Protein AF-A0A2N3GFS6-F1 (afdb_monomer_lite)

Sequence (201 aa):
MRRFREWTARFDELDCVTMPQSGRLALIYRAGLKRVWQAVLLTTAVGWGLVASILGVPSSMVISIGGGIVLVFLLTAGPRRIQLSDQVLVQAAGRAALDLGTERAPGWWRVRGPQAGALARDLRRLNRMSWPLPVGVDRALAREEQLIAAAGPELQPYLRPVLTAVEGYEPQVVPSQAPEEGELWPLLDSRPANDKPRRQS

pLDDT: mean 75.7, std 14.19, range [35.72, 92.62]

Secondary structure (DSSP, 8-state):
-HHHHHHHHTT-EEEEEEETTTTEEEEEEE-HHHHHHHHHHHHHHHHHHHHHHHTT--HHHHHHHHHHHHHHHHHHS--EEEEE--HHHHHHHHHHHHHH-EEEETTEEEEESHHHHHHHHHHHHHHHHT-SPPSSHHHHHHHHHHHHHHS-TTTHHHHHHHHHHHHT---------PPPTT-------------------

Radius of gyration: 26.92 Å; chains: 1; bounding box: 73×82×64 Å

Foldseek 3Di:
DVVVQQVLLQFKKWKWFQDPVQRKIKIWTAGSVLVVVLVVLVVVLVVVCVVCVVVVNPPVVSCVVSVVVNVVSVVVRGTDIDMAPDNLLRQLVVVLQVVQWDDPDVRMTMHGGNLNVLSVVLSVVLSVLCPPPDDDDVRNVVSLVVNLVSGDPSRNVSNVVSVVVVVVDPPPPPVPPPPPVPDDDPPPCPPDDPDDDDDDD

Structure (mmCIF, N/CA/C/O backbone):
data_AF-A0A2N3GFS6-F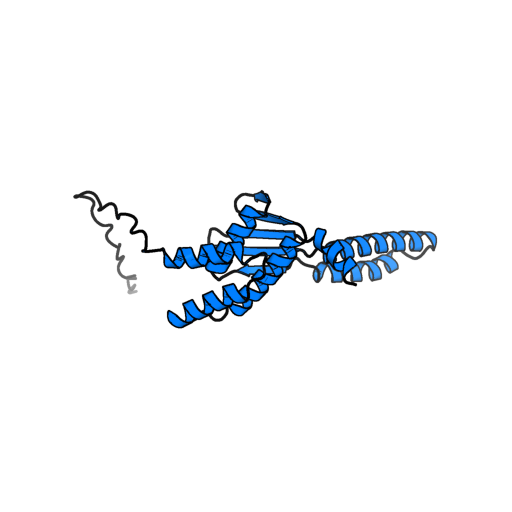1
#
_entry.id   AF-A0A2N3GFS6-F1
#
loop_
_atom_site.group_PDB
_atom_site.id
_atom_site.type_symbol
_atom_site.label_atom_id
_atom_site.label_alt_id
_atom_site.label_comp_id
_atom_site.label_asym_id
_atom_site.label_entity_id
_atom_site.label_seq_id
_atom_site.pdbx_PDB_ins_code
_atom_site.Cartn_x
_atom_site.Cartn_y
_atom_site.Cartn_z
_atom_site.occupancy
_atom_site.B_iso_or_equiv
_atom_site.auth_seq_id
_atom_site.auth_comp_id
_atom_site.auth_asym_id
_atom_site.auth_atom_id
_atom_site.pdbx_PDB_model_num
ATOM 1 N N . MET A 1 1 ? 17.266 15.429 -4.237 1.00 73.19 1 MET A N 1
ATOM 2 C CA . MET A 1 1 ? 16.567 14.131 -4.036 1.00 73.19 1 MET A CA 1
ATOM 3 C C . MET A 1 1 ? 15.072 14.232 -3.678 1.00 73.19 1 MET A C 1
ATOM 5 O O . MET A 1 1 ? 14.340 13.351 -4.109 1.00 73.19 1 MET A O 1
ATOM 9 N N . ARG A 1 2 ? 14.577 15.246 -2.937 1.00 83.19 2 ARG A N 1
ATOM 10 C CA . ARG A 1 2 ? 13.143 15.337 -2.543 1.00 83.19 2 ARG A CA 1
ATOM 11 C C . ARG A 1 2 ? 12.153 15.369 -3.722 1.00 83.19 2 ARG A C 1
ATOM 13 O O . ARG A 1 2 ? 11.293 14.500 -3.791 1.00 83.19 2 ARG A O 1
ATOM 20 N N . ARG A 1 3 ? 12.371 16.248 -4.709 1.00 86.44 3 ARG A N 1
ATOM 21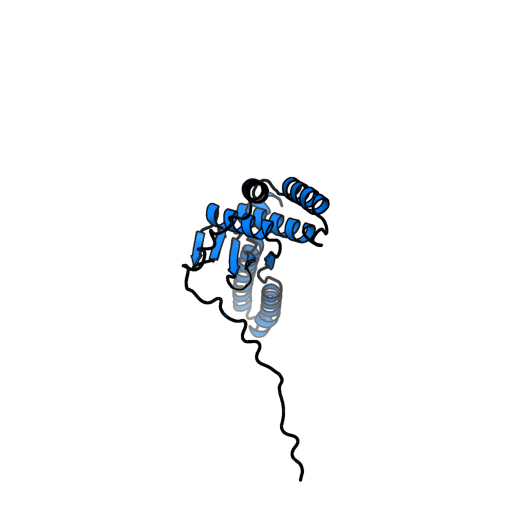 C CA . ARG A 1 3 ? 11.507 16.377 -5.905 1.00 86.44 3 ARG A CA 1
ATOM 22 C C . ARG A 1 3 ? 11.318 15.068 -6.686 1.00 86.44 3 ARG A C 1
ATOM 24 O O . ARG A 1 3 ? 10.234 14.777 -7.172 1.00 86.44 3 ARG A O 1
ATOM 31 N N . PHE A 1 4 ? 12.364 14.243 -6.776 1.00 82.44 4 PHE A N 1
ATOM 32 C CA . PHE A 1 4 ? 12.287 12.948 -7.459 1.00 82.44 4 PHE A CA 1
ATOM 33 C C . PHE A 1 4 ? 11.431 11.932 -6.686 1.00 82.44 4 PHE A C 1
ATOM 35 O O . PHE A 1 4 ? 10.659 11.181 -7.279 1.00 82.44 4 PHE A O 1
ATOM 42 N N . ARG A 1 5 ? 11.515 11.928 -5.349 1.00 80.50 5 ARG A N 1
ATOM 43 C CA . ARG A 1 5 ? 10.648 11.083 -4.512 1.00 80.50 5 ARG A CA 1
ATOM 44 C C . ARG A 1 5 ? 9.182 11.491 -4.634 1.00 80.50 5 ARG A C 1
ATOM 46 O O . ARG A 1 5 ? 8.342 10.621 -4.804 1.00 80.50 5 ARG A O 1
ATOM 53 N N . GLU A 1 6 ? 8.890 12.787 -4.616 1.00 86.88 6 GLU A N 1
ATOM 54 C CA . GLU A 1 6 ? 7.527 13.308 -4.812 1.00 86.88 6 GLU A CA 1
ATOM 55 C C . GLU A 1 6 ? 6.962 12.936 -6.187 1.00 86.88 6 GLU A C 1
ATOM 57 O O . GLU A 1 6 ? 5.809 12.527 -6.301 1.00 86.88 6 GLU A O 1
ATOM 62 N N . TRP A 1 7 ? 7.787 13.013 -7.234 1.00 88.06 7 TRP A N 1
ATOM 63 C CA . TRP A 1 7 ? 7.377 12.609 -8.576 1.00 88.06 7 TRP A CA 1
ATOM 64 C C . TRP A 1 7 ? 7.107 11.101 -8.673 1.00 88.06 7 TRP A C 1
ATOM 66 O O . TRP A 1 7 ? 6.065 10.697 -9.183 1.00 88.06 7 TRP A O 1
ATOM 76 N N . THR A 1 8 ? 7.998 10.262 -8.134 1.00 86.25 8 THR A N 1
ATOM 77 C CA . THR A 1 8 ? 7.814 8.798 -8.158 1.00 86.25 8 THR A CA 1
ATOM 78 C C . THR A 1 8 ? 6.645 8.321 -7.296 1.00 86.25 8 THR A C 1
ATOM 80 O O . THR A 1 8 ? 6.012 7.329 -7.655 1.00 86.25 8 THR A O 1
ATOM 83 N N . ALA A 1 9 ? 6.304 9.044 -6.224 1.00 84.69 9 ALA A N 1
ATOM 84 C CA . ALA A 1 9 ? 5.152 8.746 -5.370 1.00 84.69 9 ALA A CA 1
ATOM 85 C C . ALA A 1 9 ? 3.808 8.826 -6.117 1.00 84.69 9 ALA A C 1
ATOM 87 O O . ALA A 1 9 ? 2.834 8.191 -5.723 1.00 84.69 9 ALA A O 1
ATOM 88 N N . ARG A 1 10 ? 3.746 9.534 -7.255 1.00 87.56 10 ARG A N 1
ATOM 89 C CA . ARG A 1 10 ? 2.559 9.548 -8.132 1.00 87.56 10 ARG A CA 1
ATOM 90 C C . ARG A 1 10 ? 2.220 8.170 -8.703 1.00 87.56 10 ARG A C 1
ATOM 92 O O . ARG A 1 10 ? 1.079 7.937 -9.083 1.00 87.56 10 ARG A O 1
ATOM 99 N N . PHE A 1 11 ? 3.196 7.266 -8.755 1.00 85.88 11 PHE A N 1
ATOM 100 C CA . PHE A 1 11 ? 3.031 5.904 -9.261 1.00 85.88 11 PHE A CA 1
ATOM 101 C C . PHE A 1 11 ? 2.921 4.859 -8.144 1.00 85.88 11 PHE A C 1
ATOM 103 O O . PHE A 1 11 ? 2.977 3.662 -8.439 1.00 85.88 11 PHE A O 1
ATOM 110 N N . ASP A 1 12 ? 2.814 5.283 -6.882 1.00 87.94 12 ASP A N 1
ATOM 111 C CA . ASP A 1 12 ? 2.563 4.366 -5.774 1.00 87.94 12 ASP A CA 1
ATOM 112 C C . ASP A 1 12 ? 1.172 3.729 -5.933 1.00 87.94 12 ASP A C 1
ATOM 114 O O . ASP A 1 12 ? 0.192 4.388 -6.289 1.00 87.94 12 ASP A O 1
ATOM 118 N N . GLU A 1 13 ? 1.089 2.423 -5.685 1.00 90.44 13 GLU A N 1
ATOM 119 C CA . GLU A 1 13 ? -0.170 1.682 -5.654 1.00 90.44 13 GLU A CA 1
ATOM 120 C C . GLU A 1 13 ? -0.249 0.866 -4.363 1.00 90.44 13 GLU A C 1
ATOM 122 O O . GLU A 1 13 ? 0.712 0.196 -3.968 1.00 90.44 13 GLU A O 1
ATOM 127 N N . LEU A 1 14 ? -1.417 0.891 -3.730 1.00 91.12 14 LEU A N 1
ATOM 128 C CA . LEU A 1 14 ? -1.758 0.051 -2.594 1.00 91.12 14 LEU A CA 1
ATOM 129 C C . LEU A 1 14 ? -3.008 -0.746 -2.955 1.00 91.12 14 LEU A C 1
ATOM 131 O O . LEU A 1 14 ? -4.075 -0.182 -3.174 1.00 91.12 14 LEU A O 1
ATOM 135 N N . ASP A 1 15 ? -2.848 -2.058 -3.053 1.00 90.69 15 ASP A N 1
ATOM 136 C CA . ASP A 1 15 ? -3.954 -2.996 -3.202 1.00 90.69 15 ASP A CA 1
ATOM 137 C C . ASP A 1 15 ? -4.398 -3.454 -1.806 1.00 90.69 15 ASP A C 1
ATOM 139 O O . ASP A 1 15 ? -3.580 -3.962 -1.034 1.00 90.69 15 ASP A O 1
ATOM 143 N N . CYS A 1 16 ? -5.681 -3.303 -1.503 1.00 88.38 16 CYS A N 1
ATOM 144 C CA . CYS A 1 16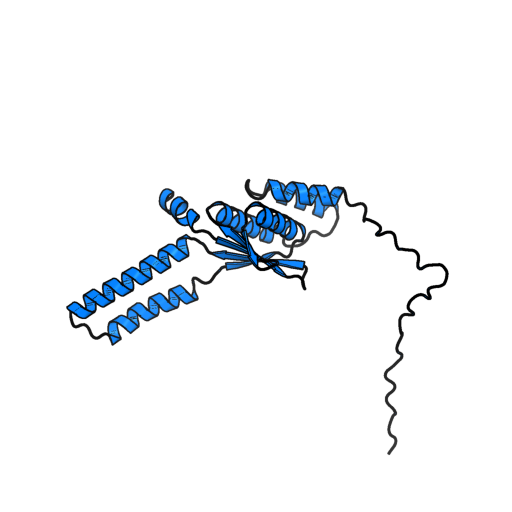 ? -6.323 -3.774 -0.283 1.00 88.38 16 CYS A CA 1
ATOM 145 C C . CYS A 1 16 ? -7.245 -4.937 -0.648 1.00 88.38 16 CYS A C 1
ATOM 147 O O . CYS A 1 16 ? -8.199 -4.752 -1.402 1.00 88.38 16 CYS A O 1
ATOM 149 N N . VAL A 1 17 ? -6.943 -6.129 -0.135 1.00 88.75 17 VAL A N 1
ATOM 150 C CA . VAL A 1 17 ? -7.709 -7.350 -0.410 1.00 88.75 17 VAL A CA 1
ATOM 151 C C . VAL A 1 17 ? -8.290 -7.871 0.895 1.00 88.75 17 VAL A C 1
ATOM 153 O O . VAL A 1 17 ? -7.546 -8.270 1.796 1.00 88.75 17 VAL A O 1
ATOM 156 N N . THR A 1 18 ? -9.614 -7.879 0.999 1.00 84.88 18 THR A N 1
ATOM 157 C CA . THR A 1 18 ? -10.317 -8.505 2.123 1.00 84.88 18 THR A CA 1
ATOM 158 C C . THR A 1 18 ? -10.339 -10.015 1.929 1.00 84.88 18 THR A C 1
ATOM 160 O O . THR A 1 18 ? -10.775 -10.502 0.888 1.00 84.88 18 THR A O 1
ATOM 163 N N . MET A 1 19 ? -9.868 -10.767 2.924 1.00 81.19 19 MET A N 1
ATOM 164 C CA . MET A 1 19 ? -9.894 -12.229 2.920 1.00 81.19 19 MET A CA 1
ATOM 165 C C . MET A 1 19 ? -11.100 -12.714 3.737 1.00 81.19 19 MET A C 1
ATOM 167 O O . MET A 1 19 ? -10.982 -12.813 4.964 1.00 81.19 19 MET A O 1
ATOM 171 N N . PRO A 1 20 ? -12.240 -13.047 3.100 1.00 72.44 20 PRO A N 1
ATOM 172 C CA . PRO A 1 20 ? -13.497 -13.313 3.806 1.00 72.44 20 PRO A CA 1
ATOM 173 C C . PRO A 1 20 ? -13.385 -14.470 4.807 1.00 72.44 20 PRO A C 1
ATOM 175 O O . PRO A 1 20 ? -13.951 -14.406 5.888 1.00 72.44 20 PRO A O 1
ATOM 178 N N . GLN A 1 21 ? -12.573 -15.485 4.503 1.00 75.69 21 GLN A N 1
ATOM 179 C CA . GLN A 1 21 ? -12.402 -16.670 5.353 1.00 75.69 21 GLN A CA 1
ATOM 180 C C . GLN A 1 21 ? -11.641 -16.414 6.664 1.00 75.69 21 GLN A C 1
ATOM 182 O O . GLN A 1 21 ? -11.698 -17.237 7.568 1.00 75.69 21 GLN A O 1
ATOM 187 N N . SER A 1 22 ? -10.887 -15.315 6.768 1.00 72.06 22 SER A N 1
ATOM 188 C CA . SER A 1 22 ? -10.000 -15.065 7.919 1.00 72.06 22 SER A CA 1
ATOM 189 C C . SER A 1 22 ? -10.294 -13.767 8.663 1.00 72.06 22 SER A C 1
ATOM 191 O O . SER A 1 22 ? -9.654 -13.501 9.678 1.00 72.06 22 SER A O 1
ATOM 193 N N . GLY A 1 23 ? -11.195 -12.926 8.140 1.00 72.19 23 GLY A N 1
ATOM 194 C CA . GLY A 1 23 ? -11.410 -11.569 8.651 1.00 72.19 23 GLY A CA 1
ATOM 195 C C . GLY A 1 23 ? -10.161 -10.680 8.575 1.00 72.19 23 GLY A C 1
ATOM 196 O O . GLY A 1 23 ? -10.090 -9.661 9.254 1.00 72.19 23 GLY A O 1
ATOM 197 N N . ARG A 1 24 ? -9.146 -11.071 7.791 1.00 79.69 24 ARG A N 1
ATOM 198 C CA . ARG A 1 24 ? -7.895 -10.322 7.620 1.00 79.69 24 ARG A CA 1
ATOM 199 C C . ARG A 1 24 ? -7.927 -9.494 6.350 1.00 79.69 24 ARG A C 1
ATOM 201 O O . ARG A 1 24 ? -8.588 -9.838 5.368 1.00 79.69 24 ARG A O 1
ATOM 208 N N . LEU A 1 25 ? -7.122 -8.438 6.352 1.00 81.31 25 LEU A N 1
ATOM 209 C CA . LEU A 1 25 ? -6.900 -7.602 5.183 1.00 81.31 25 LEU A CA 1
ATOM 210 C C . LEU A 1 25 ? -5.439 -7.715 4.750 1.00 81.31 25 LEU A C 1
ATOM 212 O O . LEU A 1 25 ? -4.505 -7.441 5.512 1.00 81.31 25 LEU A O 1
ATOM 216 N N . ALA A 1 26 ? -5.245 -8.167 3.514 1.00 85.75 26 ALA A N 1
ATOM 217 C CA . ALA A 1 26 ? -3.940 -8.222 2.884 1.00 85.75 26 ALA A CA 1
ATOM 218 C C . ALA A 1 26 ? -3.695 -6.923 2.120 1.00 85.75 26 ALA A C 1
ATOM 220 O O . ALA A 1 26 ? -4.416 -6.579 1.185 1.00 85.75 26 ALA A O 1
ATOM 221 N N . LEU A 1 27 ? -2.640 -6.222 2.514 1.00 86.44 27 LEU A N 1
ATOM 222 C CA . LEU A 1 27 ? -2.147 -5.035 1.840 1.00 86.44 27 LEU A CA 1
ATOM 223 C C . LEU A 1 27 ? -0.996 -5.433 0.923 1.00 86.44 27 LEU A C 1
ATOM 225 O O . LEU A 1 27 ? 0.006 -6.001 1.368 1.00 86.44 27 LEU A O 1
ATOM 229 N N . ILE A 1 28 ? -1.104 -5.113 -0.359 1.00 87.19 28 ILE A N 1
ATOM 230 C CA . ILE A 1 28 ? -0.038 -5.325 -1.334 1.00 87.19 28 ILE A CA 1
ATOM 231 C C . ILE A 1 28 ? 0.413 -3.955 -1.824 1.00 87.19 28 ILE A C 1
ATOM 233 O O . ILE A 1 28 ? -0.234 -3.315 -2.649 1.00 87.19 28 ILE A O 1
ATOM 237 N N . TYR A 1 29 ? 1.555 -3.506 -1.308 1.00 85.69 29 TYR A N 1
ATOM 238 C CA . TYR A 1 29 ? 2.121 -2.213 -1.664 1.00 85.69 29 TYR A CA 1
ATOM 239 C C . TYR A 1 29 ? 3.142 -2.333 -2.798 1.00 85.69 29 TYR A C 1
ATOM 241 O O . TYR A 1 29 ? 4.089 -3.135 -2.742 1.00 85.69 29 TYR A O 1
ATOM 249 N N . ARG A 1 30 ? 2.984 -1.480 -3.811 1.00 83.19 30 ARG A N 1
ATOM 250 C CA . ARG A 1 30 ? 3.876 -1.346 -4.963 1.00 83.19 30 ARG A CA 1
ATOM 251 C C . ARG A 1 30 ? 4.383 0.094 -5.024 1.00 83.19 30 ARG A C 1
ATOM 253 O O . ARG A 1 30 ? 3.661 0.997 -5.424 1.00 83.19 30 ARG A O 1
ATOM 260 N N . ALA A 1 31 ? 5.642 0.292 -4.639 1.00 81.31 31 ALA A N 1
ATOM 261 C CA . ALA A 1 31 ? 6.276 1.605 -4.714 1.00 81.31 31 ALA A CA 1
ATOM 262 C C . ALA A 1 31 ? 6.505 2.020 -6.176 1.00 81.31 31 ALA A C 1
ATOM 264 O O . ALA A 1 31 ? 7.131 1.279 -6.940 1.00 81.31 31 ALA A O 1
ATOM 265 N N . GLY A 1 32 ? 6.096 3.230 -6.536 1.00 75.31 32 GLY A N 1
ATOM 266 C CA . GLY A 1 32 ? 6.284 3.835 -7.848 1.00 75.31 32 GLY A CA 1
ATOM 267 C C . GLY A 1 32 ? 7.754 3.955 -8.237 1.00 75.31 32 GLY A C 1
ATOM 268 O O . GLY A 1 32 ? 8.121 3.677 -9.377 1.00 75.31 32 GLY A O 1
ATOM 269 N N . LEU A 1 33 ? 8.629 4.222 -7.259 1.00 78.06 33 LEU A N 1
ATOM 270 C CA . LEU A 1 33 ? 10.083 4.217 -7.448 1.00 78.06 33 LEU A CA 1
ATOM 271 C C . LEU A 1 33 ? 10.579 2.896 -8.065 1.00 78.06 33 LEU A C 1
ATOM 273 O O . LEU A 1 33 ? 11.450 2.917 -8.930 1.00 78.06 33 LEU A O 1
ATOM 277 N N . LYS A 1 34 ? 10.003 1.749 -7.673 1.00 73.69 34 LYS A N 1
ATOM 278 C CA . LYS A 1 34 ? 10.388 0.447 -8.239 1.00 73.69 34 LYS A CA 1
ATOM 279 C C . LYS A 1 34 ? 9.979 0.319 -9.707 1.00 73.69 34 LYS A C 1
ATOM 281 O O . LYS A 1 34 ? 10.771 -0.189 -10.491 1.00 73.69 34 LYS A O 1
ATOM 286 N N . ARG A 1 35 ? 8.789 0.799 -10.089 1.00 71.81 35 ARG A N 1
ATOM 287 C CA . ARG A 1 35 ? 8.343 0.795 -11.494 1.00 71.81 35 ARG A CA 1
ATOM 288 C C . ARG A 1 35 ? 9.229 1.673 -12.370 1.00 71.81 35 ARG A C 1
ATOM 290 O O . ARG A 1 35 ? 9.590 1.265 -13.466 1.00 71.81 35 ARG A O 1
ATOM 297 N N . VAL A 1 36 ? 9.613 2.845 -11.868 1.00 75.62 36 VAL A N 1
ATOM 298 C CA . VAL A 1 36 ? 10.505 3.758 -12.594 1.00 75.62 36 VAL A CA 1
ATOM 299 C C . VAL A 1 36 ? 11.870 3.111 -12.811 1.00 75.62 36 VAL A C 1
ATOM 301 O O . VAL A 1 36 ? 12.358 3.110 -13.934 1.00 75.62 36 VAL A O 1
ATOM 304 N N . TRP A 1 37 ? 12.451 2.475 -11.790 1.00 77.00 37 TRP A N 1
ATOM 305 C CA . TRP A 1 37 ? 13.708 1.739 -11.963 1.00 77.00 37 TRP A CA 1
ATOM 306 C C . TRP A 1 37 ? 13.582 0.539 -12.903 1.00 77.00 37 TRP A C 1
ATOM 308 O O . TRP A 1 37 ? 14.488 0.312 -13.693 1.00 77.00 37 TRP A O 1
ATOM 318 N N . GLN A 1 38 ? 12.467 -0.198 -12.873 1.00 75.69 38 GLN A N 1
ATOM 319 C CA . GLN A 1 38 ? 12.215 -1.278 -13.835 1.00 75.69 38 GLN A CA 1
ATOM 320 C C . GLN A 1 38 ? 12.182 -0.754 -15.273 1.00 75.69 38 GLN A C 1
ATOM 322 O O . GLN A 1 38 ? 12.826 -1.337 -16.138 1.00 75.69 38 GLN A O 1
ATOM 327 N N . ALA A 1 39 ? 11.489 0.362 -15.516 1.00 77.81 39 ALA A N 1
ATOM 328 C CA . ALA A 1 39 ? 11.443 0.987 -16.833 1.00 77.81 39 ALA A CA 1
ATOM 329 C C . ALA A 1 39 ? 12.832 1.465 -17.275 1.00 77.81 39 ALA A C 1
ATOM 331 O O . ALA A 1 39 ? 13.249 1.142 -18.381 1.00 77.81 39 ALA A O 1
ATOM 332 N N . VAL A 1 40 ? 13.571 2.149 -16.392 1.00 81.44 40 VAL A N 1
ATOM 333 C CA . VAL A 1 40 ? 14.934 2.632 -16.672 1.00 81.44 40 VAL A CA 1
ATOM 334 C C . VAL A 1 40 ? 15.874 1.471 -16.995 1.00 81.44 40 VAL A C 1
ATOM 336 O O . VAL A 1 40 ? 16.601 1.534 -17.983 1.00 81.44 40 VAL A O 1
ATOM 339 N N . LEU A 1 41 ? 15.855 0.395 -16.203 1.00 80.56 41 LEU A N 1
ATOM 340 C CA . LEU A 1 41 ? 16.687 -0.786 -16.444 1.00 80.56 41 LEU A CA 1
ATOM 341 C C . LEU A 1 41 ? 16.324 -1.476 -17.757 1.00 80.56 41 LEU A C 1
ATOM 343 O O . LEU A 1 41 ? 17.225 -1.832 -18.509 1.00 80.56 41 LEU A O 1
ATOM 347 N N . LEU A 1 42 ? 15.032 -1.610 -18.065 1.00 80.12 42 LEU A N 1
ATOM 348 C CA . LEU A 1 42 ? 14.573 -2.183 -19.328 1.00 80.12 42 LEU A CA 1
ATOM 349 C C . LEU A 1 42 ? 15.049 -1.339 -20.520 1.00 80.12 42 LEU A C 1
ATOM 351 O O . LEU A 1 42 ? 15.651 -1.877 -21.444 1.00 80.12 42 LEU A O 1
ATOM 355 N N . THR A 1 43 ? 14.854 -0.017 -20.484 1.00 81.44 43 THR A N 1
ATOM 356 C CA . THR A 1 43 ? 15.311 0.879 -21.560 1.00 81.44 43 THR A CA 1
ATOM 357 C C . THR A 1 43 ? 16.828 0.883 -21.692 1.00 81.44 43 THR A C 1
ATOM 359 O O . THR A 1 43 ? 17.351 0.928 -22.801 1.00 81.44 43 THR A O 1
ATOM 362 N N . THR A 1 44 ? 17.543 0.784 -20.569 1.00 80.75 44 THR A N 1
ATOM 363 C CA . THR A 1 44 ? 19.009 0.723 -20.557 1.00 80.75 44 THR A CA 1
ATOM 364 C C . THR A 1 44 ? 19.493 -0.587 -21.167 1.00 80.75 44 THR A C 1
ATOM 366 O O . THR A 1 44 ? 20.390 -0.569 -22.000 1.00 80.75 44 THR A O 1
ATOM 369 N N . ALA A 1 45 ? 18.868 -1.713 -20.818 1.00 75.94 45 ALA A N 1
ATOM 370 C CA . ALA A 1 45 ? 19.188 -3.020 -21.381 1.00 75.94 45 ALA A CA 1
ATOM 371 C C . ALA A 1 45 ? 18.938 -3.066 -22.897 1.00 75.94 45 ALA A C 1
ATOM 373 O O . ALA A 1 45 ? 19.789 -3.549 -23.641 1.00 75.94 45 ALA A O 1
ATOM 374 N N . VAL A 1 46 ? 17.817 -2.503 -23.364 1.00 80.25 46 VAL A N 1
ATOM 375 C CA . VAL A 1 46 ? 17.516 -2.388 -24.801 1.00 80.25 46 VAL A CA 1
ATOM 376 C C . VAL A 1 46 ? 18.546 -1.501 -25.510 1.00 80.25 46 VAL A C 1
ATOM 378 O O . VAL A 1 46 ? 19.059 -1.885 -26.560 1.00 80.25 46 VAL A O 1
ATOM 381 N N . GLY A 1 47 ? 18.906 -0.356 -24.920 1.00 81.12 47 GLY A N 1
ATOM 382 C CA . GLY A 1 47 ? 19.930 0.539 -25.467 1.00 81.12 47 GLY A CA 1
ATOM 383 C C . GLY A 1 47 ? 21.306 -0.125 -25.571 1.00 81.12 47 GLY A C 1
ATOM 384 O O . GLY A 1 47 ? 21.944 -0.058 -26.619 1.00 81.12 47 GLY A O 1
ATOM 385 N N . TRP A 1 48 ? 21.740 -0.834 -24.525 1.00 80.00 48 TRP A N 1
ATOM 386 C CA . TRP A 1 48 ? 22.989 -1.603 -24.543 1.00 80.00 48 TRP A CA 1
ATOM 387 C C . TRP A 1 48 ? 22.970 -2.732 -25.573 1.00 80.00 48 TRP A C 1
ATOM 389 O O . TRP A 1 48 ? 23.976 -2.947 -26.244 1.00 80.00 48 TRP A O 1
ATOM 399 N N . GLY A 1 49 ? 21.836 -3.417 -25.746 1.00 77.38 49 GLY A N 1
ATOM 400 C CA . GLY A 1 49 ? 21.670 -4.433 -26.788 1.00 77.38 49 GLY A CA 1
ATOM 401 C C . GLY A 1 49 ? 21.845 -3.866 -28.200 1.00 77.38 49 GLY A C 1
ATOM 402 O O . GLY A 1 49 ? 22.530 -4.470 -29.025 1.00 77.38 49 GLY A O 1
ATOM 403 N N . LEU A 1 50 ? 21.294 -2.676 -28.460 1.00 82.44 50 LEU A N 1
ATOM 404 C CA . LEU A 1 50 ? 21.467 -1.951 -29.724 1.00 82.44 50 LEU A CA 1
ATOM 405 C C . LEU A 1 50 ? 22.933 -1.572 -29.972 1.00 82.44 50 LEU A C 1
ATOM 407 O O . LEU A 1 50 ? 23.466 -1.863 -31.040 1.00 82.44 50 LEU A O 1
ATOM 411 N N . VAL A 1 51 ? 23.607 -0.988 -28.978 1.00 83.81 51 VAL A N 1
ATOM 412 C CA . VAL A 1 51 ? 25.027 -0.603 -29.085 1.00 83.81 51 VAL A CA 1
ATOM 413 C C . VAL A 1 51 ? 25.923 -1.825 -29.297 1.00 83.81 51 VAL A C 1
ATOM 415 O O . VAL A 1 51 ? 26.793 -1.812 -30.165 1.00 83.81 51 VAL A O 1
ATOM 418 N N . ALA A 1 52 ? 25.688 -2.906 -28.554 1.00 80.75 52 ALA A N 1
ATOM 419 C CA . ALA A 1 52 ? 26.436 -4.150 -28.696 1.00 80.75 52 ALA A CA 1
ATOM 420 C C . ALA A 1 52 ? 26.251 -4.793 -30.080 1.00 80.75 52 ALA A C 1
ATOM 422 O O . ALA A 1 52 ? 27.212 -5.321 -30.638 1.00 80.75 52 ALA A O 1
ATOM 423 N N . SER A 1 53 ? 25.045 -4.692 -30.652 1.00 78.50 53 SER A N 1
ATOM 424 C CA . SER A 1 53 ? 24.753 -5.173 -32.008 1.00 78.50 53 SER A CA 1
ATOM 425 C C . SER A 1 53 ? 25.527 -4.386 -33.070 1.00 78.50 53 SER A C 1
ATOM 427 O O . SER A 1 53 ? 26.062 -4.983 -33.998 1.00 78.50 53 SER A O 1
ATOM 429 N N . ILE A 1 54 ? 25.646 -3.062 -32.909 1.00 86.38 54 ILE A N 1
ATOM 430 C CA . ILE A 1 54 ? 26.436 -2.200 -33.807 1.00 86.38 54 ILE A CA 1
ATOM 431 C C . ILE A 1 54 ? 27.933 -2.532 -33.719 1.00 86.38 54 ILE A C 1
ATOM 433 O O . ILE A 1 54 ? 28.630 -2.524 -34.728 1.00 86.38 54 ILE A O 1
ATOM 437 N N . LEU A 1 55 ? 28.427 -2.847 -32.520 1.00 88.19 55 LEU A N 1
ATOM 438 C CA . LEU A 1 55 ? 29.840 -3.150 -32.267 1.00 88.19 55 LEU A CA 1
ATOM 439 C C . LEU A 1 55 ? 30.230 -4.612 -32.558 1.00 88.19 55 LEU A C 1
ATOM 441 O O . LEU A 1 55 ? 31.386 -4.977 -32.353 1.00 88.19 55 LEU A O 1
ATOM 445 N N . GLY A 1 56 ? 29.297 -5.458 -33.009 1.00 84.19 56 GLY A N 1
ATOM 446 C CA . GLY A 1 56 ? 29.566 -6.871 -33.305 1.00 84.19 56 GLY A CA 1
ATOM 447 C C . GLY A 1 56 ? 29.890 -7.718 -32.069 1.00 84.19 56 GLY A C 1
ATOM 448 O O . GLY A 1 56 ? 30.516 -8.771 -32.184 1.00 84.19 56 GLY A O 1
ATOM 449 N N . VAL A 1 57 ? 29.486 -7.268 -30.878 1.00 81.00 57 VAL A N 1
ATOM 450 C CA . VAL A 1 57 ? 29.705 -8.013 -29.635 1.00 81.00 57 VAL A CA 1
ATOM 451 C C . VAL A 1 57 ? 28.803 -9.252 -29.638 1.00 81.00 57 VAL A C 1
ATOM 453 O O . VAL A 1 57 ? 27.605 -9.132 -29.910 1.00 81.00 57 VAL A O 1
ATOM 456 N N . PRO A 1 58 ? 29.326 -10.446 -29.306 1.00 81.00 58 PRO A N 1
ATOM 457 C CA . PRO A 1 58 ? 28.518 -11.656 -29.260 1.00 81.00 58 PRO A CA 1
ATOM 458 C C . PRO A 1 58 ? 27.366 -11.512 -28.257 1.00 81.00 58 PRO A C 1
ATOM 460 O O . PRO A 1 58 ? 27.557 -11.192 -27.080 1.00 81.00 58 PRO A O 1
ATOM 463 N N . SER A 1 59 ? 26.151 -11.788 -28.731 1.00 72.69 59 SER A N 1
ATOM 464 C CA . SER A 1 59 ? 24.897 -11.632 -27.983 1.00 72.69 59 SER A CA 1
ATOM 465 C C . SER A 1 59 ? 24.864 -12.438 -26.680 1.00 72.69 59 SER A C 1
ATOM 467 O O . SER A 1 59 ? 24.281 -11.991 -25.693 1.00 72.69 59 SER A O 1
ATOM 469 N N . SER A 1 60 ? 25.561 -13.576 -26.624 1.00 74.38 60 SER A N 1
ATOM 470 C CA . SER A 1 60 ? 25.699 -14.411 -25.424 1.00 74.38 60 SER A CA 1
ATOM 471 C C . SER A 1 60 ? 26.347 -13.676 -24.242 1.00 74.38 60 SER A C 1
ATOM 473 O O . SER A 1 60 ? 25.945 -13.883 -23.094 1.00 74.38 60 SER A O 1
ATOM 475 N N . MET A 1 61 ? 27.296 -12.770 -24.496 1.00 73.50 61 MET A N 1
ATOM 476 C CA . MET A 1 61 ? 27.993 -12.014 -23.449 1.00 73.50 61 MET A CA 1
ATOM 477 C C . MET A 1 61 ? 27.100 -10.907 -22.866 1.00 73.50 61 MET A C 1
ATOM 479 O O . MET A 1 61 ? 27.046 -10.715 -21.649 1.00 73.50 61 MET A O 1
ATOM 483 N N . VAL A 1 62 ? 26.324 -10.241 -23.726 1.00 66.00 62 VAL A N 1
ATOM 484 C CA . VAL A 1 62 ? 25.359 -9.193 -23.344 1.00 66.00 62 VAL A CA 1
ATOM 485 C C . VAL A 1 62 ? 24.201 -9.782 -22.536 1.00 66.00 62 VAL A C 1
ATOM 487 O O . VAL A 1 62 ? 23.815 -9.229 -21.505 1.00 66.00 62 VAL A O 1
ATOM 490 N N . ILE A 1 63 ? 23.680 -10.936 -22.967 1.00 69.75 63 ILE A N 1
ATOM 491 C CA . ILE A 1 63 ? 22.578 -11.634 -22.294 1.00 69.75 63 ILE A CA 1
ATOM 492 C C . ILE A 1 63 ? 23.004 -12.123 -20.904 1.00 69.75 63 ILE A C 1
ATOM 494 O O . ILE A 1 63 ? 22.224 -12.015 -19.962 1.00 69.75 63 ILE A O 1
ATOM 498 N N . SER A 1 64 ? 24.241 -12.599 -20.740 1.00 71.56 64 SER A N 1
ATOM 499 C CA . SER A 1 64 ? 24.720 -13.139 -19.459 1.00 71.56 64 SER A CA 1
ATOM 500 C C . SER A 1 64 ? 24.841 -12.062 -18.373 1.00 71.56 64 SER A C 1
ATOM 502 O O . SER A 1 64 ? 24.362 -12.245 -17.253 1.00 71.56 64 SER A O 1
ATOM 504 N N . ILE A 1 65 ? 25.428 -10.907 -18.706 1.00 69.62 65 ILE A N 1
ATOM 505 C CA . ILE A 1 65 ? 25.652 -9.817 -17.741 1.00 69.62 65 ILE A CA 1
ATOM 506 C C . ILE A 1 65 ? 24.365 -9.006 -17.526 1.00 69.62 65 ILE A C 1
ATOM 508 O O . ILE A 1 65 ? 23.968 -8.754 -16.386 1.00 69.62 65 ILE A O 1
ATOM 512 N N . GLY A 1 66 ? 23.671 -8.636 -18.608 1.00 68.69 66 GLY A N 1
ATOM 513 C CA . GLY A 1 66 ? 22.420 -7.878 -18.527 1.00 68.69 66 GLY A CA 1
ATOM 514 C C . GLY A 1 66 ? 21.273 -8.698 -17.934 1.00 68.69 66 GLY A C 1
ATOM 515 O O . GLY A 1 66 ? 20.538 -8.210 -17.074 1.00 68.69 66 GLY A O 1
ATOM 516 N N . GLY A 1 67 ? 21.155 -9.966 -18.333 1.00 70.94 67 GLY A N 1
ATOM 517 C CA . GLY A 1 67 ? 20.124 -10.881 -17.846 1.00 70.94 67 GLY A CA 1
ATOM 518 C C . GLY A 1 67 ? 20.251 -11.170 -16.353 1.00 70.94 67 GLY A C 1
ATOM 519 O O . GLY A 1 67 ? 19.243 -11.144 -15.651 1.00 70.94 67 GLY A O 1
ATOM 520 N N . GLY A 1 68 ? 21.475 -11.349 -15.840 1.00 72.25 68 GLY A N 1
ATOM 521 C CA . GLY A 1 68 ? 21.716 -11.563 -14.410 1.00 72.25 68 GLY A CA 1
ATOM 522 C C . GLY A 1 68 ? 21.265 -10.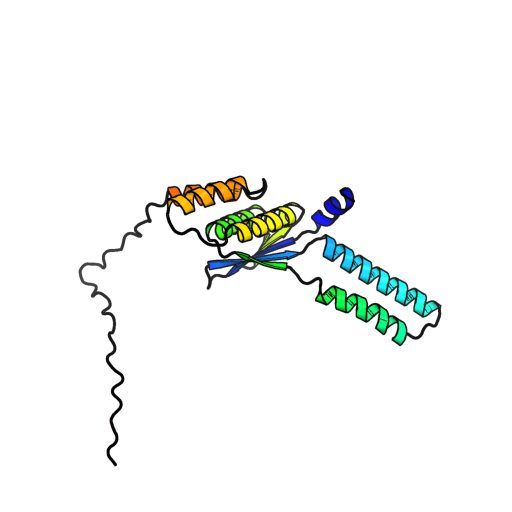382 -13.546 1.00 72.25 68 GLY A C 1
ATOM 523 O O . GLY A 1 68 ? 20.560 -10.571 -12.555 1.00 72.25 68 GLY A O 1
ATOM 524 N N . ILE A 1 69 ? 21.595 -9.151 -13.951 1.00 71.69 69 ILE A N 1
ATOM 525 C CA . ILE A 1 69 ? 21.209 -7.933 -13.217 1.00 71.69 69 ILE A CA 1
ATOM 526 C C . ILE A 1 69 ? 19.687 -7.745 -13.237 1.00 71.69 69 ILE A C 1
ATOM 528 O O . ILE A 1 69 ? 19.083 -7.491 -12.192 1.00 71.69 69 ILE A O 1
ATOM 532 N N . VAL A 1 70 ? 19.048 -7.914 -14.400 1.00 71.19 70 VAL A N 1
ATOM 533 C CA . VAL A 1 70 ? 17.585 -7.812 -14.534 1.00 71.19 70 VAL A CA 1
ATOM 534 C C . VAL A 1 70 ? 16.881 -8.889 -13.706 1.00 71.19 70 VAL A C 1
ATOM 536 O O . VAL A 1 70 ? 15.922 -8.580 -13.000 1.00 71.19 70 VAL A O 1
ATOM 539 N N . LEU A 1 71 ? 17.377 -10.128 -13.723 1.00 71.56 71 LEU A N 1
ATOM 540 C CA . LEU A 1 71 ? 16.809 -11.238 -12.959 1.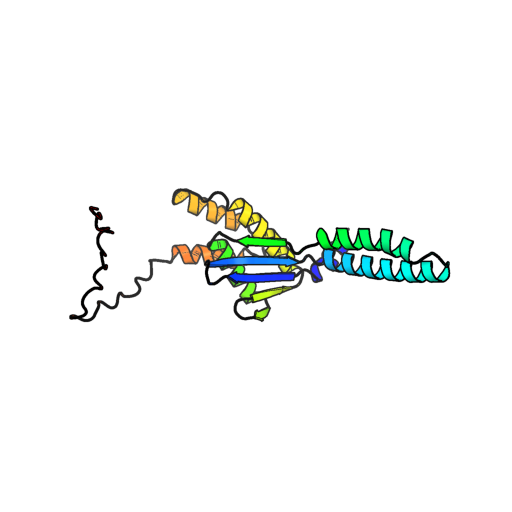00 71.56 71 LEU A CA 1
ATOM 541 C C . LEU A 1 71 ? 16.925 -11.008 -11.446 1.00 71.56 71 LEU A C 1
ATOM 543 O O . LEU A 1 71 ? 15.925 -11.113 -10.737 1.00 71.56 71 LEU A O 1
ATOM 547 N N . VAL A 1 72 ? 18.105 -10.630 -10.944 1.00 72.81 72 VAL A N 1
ATOM 548 C CA . VAL A 1 72 ? 18.310 -10.317 -9.517 1.00 72.81 72 VAL A CA 1
ATOM 549 C C . VAL A 1 72 ? 17.417 -9.154 -9.085 1.00 72.81 72 VAL A C 1
ATOM 551 O O . VAL A 1 72 ? 16.812 -9.195 -8.008 1.00 72.81 72 VAL A O 1
ATOM 554 N N . PHE A 1 73 ? 17.270 -8.132 -9.931 1.00 68.44 73 PHE A N 1
ATOM 555 C CA . PHE A 1 73 ? 16.386 -7.010 -9.636 1.00 68.44 73 PHE A CA 1
ATOM 556 C C . PHE A 1 73 ? 14.913 -7.438 -9.621 1.00 68.44 73 PHE A C 1
ATOM 558 O O . PHE A 1 73 ? 14.184 -7.047 -8.716 1.00 68.44 73 PHE A O 1
ATOM 565 N N . LEU A 1 74 ? 14.463 -8.292 -10.545 1.00 67.31 74 LEU A N 1
ATOM 566 C CA . LEU A 1 74 ? 13.100 -8.839 -10.539 1.00 67.31 74 LEU A CA 1
ATOM 567 C C . LEU A 1 74 ? 12.818 -9.684 -9.288 1.00 67.31 74 LEU A C 1
ATOM 569 O O . LEU A 1 74 ? 11.760 -9.524 -8.674 1.00 67.31 74 LEU A O 1
ATOM 573 N N . LEU A 1 75 ? 13.774 -10.519 -8.872 1.00 66.81 75 LEU A N 1
ATOM 574 C CA . LEU A 1 75 ? 13.651 -11.375 -7.688 1.00 66.81 75 LEU A CA 1
ATOM 575 C C . LEU A 1 75 ? 13.607 -10.564 -6.385 1.00 66.81 75 LEU A C 1
ATOM 577 O O . LEU A 1 75 ? 12.831 -10.869 -5.481 1.00 66.81 75 LEU A O 1
ATOM 581 N N . THR A 1 76 ? 14.386 -9.487 -6.289 1.00 66.81 76 THR A N 1
ATOM 582 C CA . THR A 1 76 ? 14.438 -8.637 -5.085 1.00 66.81 76 THR A CA 1
ATOM 583 C C . THR A 1 76 ? 13.365 -7.539 -5.068 1.00 66.81 76 THR A C 1
ATOM 585 O O . THR A 1 76 ? 12.980 -7.041 -4.002 1.00 66.81 76 THR A O 1
ATOM 588 N N . ALA A 1 77 ? 12.817 -7.163 -6.227 1.00 61.84 77 ALA A N 1
ATOM 589 C CA . ALA A 1 77 ? 11.859 -6.068 -6.356 1.00 61.84 77 ALA A CA 1
ATOM 590 C C . ALA A 1 77 ? 10.387 -6.469 -6.172 1.00 61.84 77 ALA A C 1
ATOM 592 O O . ALA A 1 77 ? 9.524 -5.607 -6.360 1.00 61.84 77 ALA A O 1
ATOM 593 N N . GLY A 1 78 ? 10.083 -7.685 -5.709 1.00 63.56 78 GLY A N 1
ATOM 594 C CA . GLY A 1 78 ? 8.714 -8.160 -5.484 1.00 63.56 78 GLY A CA 1
ATOM 595 C C . GLY A 1 78 ? 7.810 -7.208 -4.667 1.00 63.56 78 GLY A C 1
ATOM 596 O O . GLY A 1 78 ? 8.296 -6.371 -3.883 1.00 63.56 78 GLY A O 1
ATOM 597 N N . PRO A 1 79 ? 6.478 -7.291 -4.859 1.00 71.19 79 PRO A N 1
ATOM 598 C CA . PRO A 1 79 ? 5.518 -6.479 -4.121 1.00 71.19 79 PRO A CA 1
ATOM 599 C C . PRO A 1 79 ? 5.612 -6.780 -2.623 1.00 71.19 79 PRO A C 1
ATOM 601 O O . PRO A 1 79 ? 5.734 -7.936 -2.214 1.00 71.19 79 PRO A O 1
ATOM 604 N N . ARG A 1 80 ? 5.555 -5.738 -1.787 1.00 78.12 80 ARG A N 1
ATOM 605 C CA . ARG A 1 80 ? 5.588 -5.932 -0.334 1.00 78.12 80 ARG A CA 1
ATOM 606 C C . ARG A 1 80 ? 4.186 -6.277 0.136 1.00 78.12 80 ARG A C 1
ATOM 608 O O . ARG A 1 80 ? 3.290 -5.444 0.043 1.00 78.12 80 ARG A O 1
ATOM 615 N N . ARG A 1 81 ? 4.021 -7.500 0.634 1.00 83.81 81 ARG A N 1
ATOM 616 C CA . ARG A 1 81 ? 2.783 -7.955 1.263 1.00 83.81 81 ARG A CA 1
ATOM 617 C C . ARG A 1 81 ? 2.853 -7.660 2.757 1.00 83.81 81 ARG A C 1
ATOM 619 O O . ARG A 1 81 ? 3.844 -7.991 3.404 1.00 83.81 81 ARG A O 1
ATOM 626 N N . ILE A 1 82 ? 1.827 -7.011 3.282 1.00 84.12 82 ILE A N 1
ATOM 627 C CA . ILE A 1 82 ? 1.636 -6.763 4.708 1.00 84.12 82 ILE A CA 1
ATOM 628 C C . ILE A 1 82 ? 0.285 -7.377 5.049 1.00 84.12 82 ILE A C 1
ATOM 630 O O . ILE A 1 82 ? -0.713 -7.070 4.405 1.00 84.12 82 ILE A O 1
ATOM 634 N N . GLN A 1 83 ? 0.260 -8.275 6.026 1.00 86.69 83 GLN A N 1
ATOM 635 C CA . GLN A 1 83 ? -0.989 -8.797 6.565 1.00 86.69 83 GLN A CA 1
ATOM 636 C C . GLN A 1 83 ? -1.308 -8.013 7.829 1.00 86.69 83 GLN A C 1
ATOM 638 O O . GLN A 1 83 ? -0.484 -7.967 8.746 1.00 86.69 83 GLN A O 1
ATOM 643 N N . LEU A 1 84 ? -2.474 -7.372 7.842 1.00 84.44 84 LEU A N 1
ATOM 644 C CA . LEU A 1 84 ? -3.007 -6.756 9.046 1.00 84.44 84 LEU A CA 1
ATOM 645 C C . LEU A 1 84 ? -3.766 -7.817 9.840 1.00 84.44 84 LEU A C 1
ATOM 647 O O . LEU A 1 84 ? -4.630 -8.508 9.295 1.00 84.44 84 LEU A O 1
ATOM 651 N N . SER A 1 85 ? -3.417 -7.953 11.115 1.00 78.31 85 SER A N 1
ATOM 652 C CA . SER A 1 85 ? -4.095 -8.853 12.055 1.00 78.31 85 SER A CA 1
ATOM 653 C C . SER A 1 85 ? -4.935 -8.113 13.091 1.00 78.31 85 SER A C 1
ATOM 655 O O . SER A 1 85 ? -5.788 -8.723 13.724 1.00 78.31 85 SER A O 1
ATOM 657 N N . ASP A 1 86 ? -4.672 -6.823 13.295 1.00 83.00 86 ASP A N 1
ATOM 658 C CA . ASP A 1 86 ? -5.428 -5.994 14.225 1.00 83.00 86 ASP A CA 1
ATOM 659 C C . ASP A 1 86 ? -6.758 -5.561 13.591 1.00 83.00 86 ASP A C 1
ATOM 661 O O . ASP A 1 86 ? -6.758 -4.966 12.513 1.00 83.00 86 ASP A O 1
ATOM 665 N N . GLN A 1 87 ? -7.877 -5.861 14.255 1.00 81.38 87 GLN A N 1
ATOM 666 C CA . GLN A 1 87 ? -9.227 -5.578 13.757 1.00 81.38 87 GLN A CA 1
ATOM 667 C C . GLN A 1 87 ? -9.475 -4.079 13.545 1.00 81.38 87 GLN A C 1
ATOM 669 O O . GLN A 1 87 ? -10.067 -3.700 12.535 1.00 81.38 87 GLN A O 1
ATOM 674 N N . VAL A 1 88 ? -8.957 -3.219 14.427 1.00 85.00 88 VAL A N 1
ATOM 675 C CA . VAL A 1 88 ? -9.088 -1.760 14.301 1.00 85.00 88 VAL A CA 1
ATOM 676 C C . VAL A 1 88 ? -8.359 -1.286 13.047 1.00 85.00 88 VAL A C 1
ATOM 678 O O . VAL A 1 88 ? -8.913 -0.543 12.235 1.00 85.00 88 VAL A O 1
ATOM 681 N N . LEU A 1 89 ? -7.126 -1.763 12.839 1.00 87.19 89 LEU A N 1
ATOM 682 C CA . LEU A 1 89 ? -6.348 -1.414 11.648 1.00 87.19 89 LEU A CA 1
ATOM 683 C C . LEU A 1 89 ? -6.963 -1.989 10.369 1.00 87.19 89 LEU A C 1
ATOM 685 O O . LEU A 1 89 ? -6.918 -1.329 9.335 1.00 87.19 89 LEU A O 1
ATOM 689 N N . VAL A 1 90 ? -7.539 -3.193 10.424 1.00 87.62 90 VAL A N 1
ATOM 690 C CA . VAL A 1 90 ? -8.250 -3.816 9.298 1.00 87.62 90 VAL A CA 1
ATOM 691 C C . VAL A 1 90 ? -9.460 -2.975 8.896 1.00 87.62 90 VAL A C 1
ATOM 693 O O . VAL A 1 90 ? -9.602 -2.656 7.716 1.00 87.62 90 VAL A O 1
ATOM 696 N N . GLN A 1 91 ? -10.295 -2.569 9.852 1.00 86.88 91 GLN A N 1
ATOM 697 C CA . GLN A 1 91 ? -11.477 -1.750 9.578 1.00 86.88 91 GLN A CA 1
ATOM 698 C C . GLN A 1 91 ? -11.102 -0.353 9.075 1.00 86.88 91 GLN A C 1
ATOM 700 O O . GLN A 1 91 ? -11.670 0.112 8.086 1.00 86.88 91 GLN A O 1
ATOM 705 N N . ALA A 1 92 ? -10.108 0.294 9.693 1.00 88.62 92 ALA A N 1
ATOM 706 C CA . ALA A 1 92 ? -9.622 1.599 9.250 1.00 88.62 92 ALA A CA 1
ATOM 707 C C . ALA A 1 92 ? -9.029 1.530 7.832 1.00 88.62 92 ALA A C 1
ATOM 709 O O . ALA A 1 92 ? -9.342 2.368 6.989 1.00 88.62 92 ALA A O 1
ATOM 710 N N . ALA A 1 93 ? -8.226 0.501 7.536 1.00 89.31 93 ALA A N 1
ATOM 711 C CA . ALA A 1 93 ? -7.681 0.275 6.200 1.00 89.31 93 ALA A CA 1
ATOM 712 C C . ALA A 1 93 ? -8.775 -0.035 5.168 1.00 89.31 93 ALA A C 1
ATOM 714 O O . ALA A 1 93 ? -8.685 0.434 4.037 1.00 89.31 93 ALA A O 1
ATOM 715 N N . GLY A 1 94 ? -9.805 -0.797 5.548 1.00 88.31 94 GLY A N 1
ATOM 716 C CA . GLY A 1 94 ? -10.961 -1.083 4.700 1.00 88.31 94 GLY A CA 1
ATOM 717 C C . GLY A 1 94 ? -11.748 0.181 4.355 1.00 88.31 94 GLY A C 1
ATOM 718 O O . GLY A 1 94 ? -12.006 0.433 3.182 1.00 88.31 94 GLY A O 1
ATOM 719 N N . ARG A 1 95 ? -12.048 1.027 5.351 1.00 88.62 95 ARG A N 1
ATOM 720 C CA . ARG A 1 95 ? -12.711 2.325 5.136 1.00 88.62 95 ARG A CA 1
ATOM 721 C C . ARG A 1 95 ? -11.879 3.256 4.257 1.00 88.62 95 ARG A C 1
ATOM 723 O O . ARG A 1 95 ? -12.406 3.788 3.289 1.00 88.62 95 ARG A O 1
ATOM 730 N N . ALA A 1 96 ? -10.580 3.385 4.530 1.00 88.69 96 ALA A N 1
ATOM 731 C CA . ALA A 1 96 ? -9.681 4.178 3.692 1.00 88.69 96 ALA A CA 1
ATOM 732 C C . ALA A 1 96 ? -9.634 3.659 2.243 1.00 88.69 96 ALA A C 1
ATOM 734 O O . ALA A 1 96 ? -9.563 4.440 1.299 1.00 88.69 96 ALA A O 1
ATOM 735 N N . ALA A 1 97 ? -9.687 2.338 2.049 1.00 89.38 97 ALA A N 1
ATOM 736 C CA . ALA A 1 97 ? -9.698 1.730 0.723 1.00 89.38 97 ALA A CA 1
ATOM 737 C C . ALA A 1 97 ? -11.021 1.937 -0.028 1.00 89.38 97 ALA A C 1
ATOM 739 O O . ALA A 1 97 ? -10.994 2.060 -1.248 1.00 89.38 97 ALA A O 1
ATOM 740 N N . LEU A 1 98 ? -12.150 1.982 0.682 1.00 87.75 98 LEU A N 1
ATOM 741 C CA . LEU A 1 98 ? -13.457 2.306 0.105 1.00 87.75 98 LEU A CA 1
ATOM 742 C C . LEU A 1 98 ? -13.554 3.781 -0.297 1.00 87.75 98 LEU A C 1
ATOM 744 O O . LEU A 1 98 ? -14.114 4.083 -1.343 1.00 87.75 98 LEU A O 1
ATOM 748 N N . ASP A 1 99 ? -12.997 4.677 0.516 1.00 90.75 99 ASP A N 1
ATOM 749 C CA . ASP A 1 99 ? -13.095 6.124 0.307 1.00 90.75 99 ASP A CA 1
ATOM 750 C C . ASP A 1 99 ? -12.111 6.638 -0.759 1.00 90.75 99 ASP A C 1
ATOM 752 O O . ASP A 1 99 ? -12.465 7.416 -1.640 1.00 90.75 99 ASP A O 1
ATOM 756 N N . LEU A 1 100 ? -10.861 6.163 -0.721 1.00 89.62 100 LEU A N 1
ATOM 757 C CA . LEU A 1 100 ? -9.783 6.640 -1.602 1.00 89.62 100 LEU A CA 1
ATOM 758 C C . LEU A 1 100 ? -9.495 5.697 -2.775 1.00 89.62 100 LEU A C 1
ATOM 760 O O . LEU A 1 100 ? -8.738 6.033 -3.693 1.00 89.62 100 LEU A O 1
ATOM 764 N N . GLY A 1 101 ? -9.998 4.468 -2.706 1.00 91.00 101 GLY A N 1
ATOM 765 C CA . GLY A 1 101 ? -9.682 3.418 -3.659 1.00 91.00 101 GLY A CA 1
ATOM 766 C C . GLY A 1 101 ? -10.721 3.259 -4.758 1.00 91.00 101 GLY A C 1
ATOM 767 O O . GLY A 1 101 ? -11.842 3.743 -4.705 1.00 91.00 101 GLY A O 1
ATOM 768 N N . THR A 1 102 ? -10.317 2.516 -5.782 1.00 91.81 102 THR A N 1
ATOM 769 C CA . THR A 1 102 ? -11.195 2.044 -6.855 1.00 91.81 102 THR A CA 1
ATOM 770 C C . THR A 1 102 ? -11.344 0.538 -6.734 1.00 91.81 102 THR A C 1
ATOM 772 O O . THR A 1 102 ? -10.342 -0.176 -6.614 1.00 91.81 102 THR A O 1
ATOM 775 N N . GLU A 1 103 ? -12.578 0.045 -6.742 1.00 91.50 103 GLU A N 1
ATOM 776 C CA . GLU A 1 103 ? -12.833 -1.392 -6.717 1.00 91.50 103 GLU A CA 1
ATOM 777 C C . GLU A 1 103 ? -12.419 -2.017 -8.057 1.00 91.50 103 GLU A C 1
ATOM 779 O O . GLU A 1 103 ? -12.778 -1.536 -9.132 1.00 91.50 103 GLU A O 1
ATOM 784 N N . ARG A 1 104 ? -11.599 -3.069 -7.997 1.00 89.88 104 ARG A N 1
ATOM 785 C CA . ARG A 1 104 ? -11.125 -3.817 -9.175 1.00 89.88 104 ARG A CA 1
ATOM 786 C C . ARG A 1 104 ? -11.812 -5.160 -9.335 1.00 89.88 104 ARG A C 1
ATOM 788 O O . ARG A 1 104 ? -11.938 -5.651 -10.452 1.00 89.88 104 ARG A O 1
ATOM 795 N N . ALA A 1 105 ? -12.164 -5.762 -8.214 1.00 86.00 105 ALA A N 1
ATOM 796 C CA . ALA A 1 105 ? -12.903 -7.002 -8.102 1.00 86.00 105 ALA A CA 1
ATOM 797 C C . ALA A 1 105 ? -13.614 -6.987 -6.740 1.00 86.00 105 ALA A C 1
ATOM 799 O O . ALA A 1 105 ? -13.153 -6.261 -5.854 1.00 86.00 105 ALA A O 1
ATOM 800 N N . PRO A 1 106 ? -14.664 -7.800 -6.545 1.00 84.94 106 PRO A N 1
ATOM 801 C CA . PRO A 1 106 ? -15.340 -7.905 -5.257 1.00 84.94 106 PRO A CA 1
ATOM 802 C C . PRO A 1 106 ? -14.342 -8.162 -4.123 1.00 84.94 106 PRO A C 1
ATOM 804 O O . PRO A 1 106 ? -13.603 -9.150 -4.151 1.00 84.94 106 PRO A O 1
ATOM 807 N N . GLY A 1 107 ? -14.278 -7.258 -3.143 1.00 81.00 107 GLY A N 1
ATOM 808 C CA . GLY A 1 107 ? -13.341 -7.384 -2.018 1.00 81.00 107 GLY A CA 1
ATOM 809 C C . GLY A 1 107 ? -11.899 -6.936 -2.308 1.00 81.00 107 GLY A C 1
ATOM 810 O O . GLY A 1 107 ? -11.002 -7.167 -1.489 1.00 81.00 107 GLY A O 1
ATOM 811 N N . TRP A 1 108 ? -11.643 -6.328 -3.469 1.00 89.56 108 TRP A N 1
ATOM 812 C CA . TRP A 1 108 ? -10.329 -5.841 -3.877 1.00 89.56 108 TRP A CA 1
ATOM 813 C C . TRP A 1 108 ? -10.396 -4.386 -4.336 1.00 89.56 108 TRP A C 1
ATOM 815 O O . TRP A 1 108 ? -10.822 -4.068 -5.449 1.00 89.56 108 TRP A O 1
ATOM 825 N N . TRP A 1 109 ? -9.837 -3.509 -3.508 1.00 91.62 109 TRP A N 1
ATOM 826 C CA . TRP A 1 109 ? -9.707 -2.084 -3.785 1.00 91.62 109 TRP A CA 1
ATOM 827 C C . TRP A 1 109 ? -8.268 -1.701 -4.091 1.00 91.62 109 TRP A C 1
ATOM 829 O O . TRP A 1 109 ? -7.318 -2.260 -3.537 1.00 91.62 109 TRP A O 1
ATOM 839 N N . ARG A 1 110 ? -8.095 -0.719 -4.974 1.00 92.62 110 ARG A N 1
ATOM 840 C CA . ARG A 1 110 ? -6.793 -0.136 -5.289 1.00 92.62 110 ARG A CA 1
ATOM 841 C C . ARG A 1 110 ? -6.789 1.360 -5.036 1.00 92.62 110 ARG A C 1
ATOM 843 O O . ARG A 1 110 ? -7.485 2.101 -5.727 1.00 92.62 110 ARG A O 1
ATOM 850 N N . VAL A 1 111 ? -5.899 1.791 -4.150 1.00 92.06 111 VAL A N 1
ATOM 851 C CA . VAL A 1 111 ? -5.544 3.197 -3.933 1.00 92.06 111 VAL A CA 1
ATOM 852 C C . VAL A 1 111 ? -4.310 3.524 -4.776 1.00 92.06 111 VAL A C 1
ATOM 854 O O . VAL A 1 111 ? -3.365 2.730 -4.848 1.00 92.06 111 VAL A O 1
ATOM 857 N N . ARG A 1 112 ? -4.308 4.679 -5.445 1.00 91.69 112 ARG A N 1
ATOM 858 C CA . ARG A 1 112 ? -3.205 5.131 -6.309 1.00 91.69 112 ARG A CA 1
ATOM 859 C C . ARG A 1 112 ? -2.689 6.500 -5.888 1.00 91.69 112 ARG A C 1
ATOM 861 O O . ARG A 1 112 ? -3.433 7.314 -5.358 1.00 91.69 112 ARG A O 1
ATOM 868 N N . GLY A 1 113 ? -1.425 6.766 -6.201 1.00 89.81 113 GLY A N 1
ATOM 869 C CA . GLY A 1 113 ? -0.803 8.070 -5.998 1.00 89.81 113 GLY A CA 1
ATOM 870 C C . GLY A 1 113 ? -0.169 8.234 -4.613 1.00 89.81 113 GLY A C 1
ATOM 871 O O . GLY A 1 113 ? -0.003 7.257 -3.880 1.00 89.81 113 GLY A O 1
ATOM 872 N N . PRO A 1 114 ? 0.200 9.470 -4.231 1.00 87.94 114 PRO A N 1
ATOM 873 C CA . PRO A 1 114 ? 1.031 9.716 -3.049 1.00 87.94 114 PRO A CA 1
ATOM 874 C C . PRO A 1 114 ? 0.366 9.275 -1.736 1.00 87.94 114 PRO A C 1
ATOM 876 O O . PRO A 1 114 ? 1.057 8.836 -0.813 1.00 87.94 114 PRO A O 1
ATOM 879 N N . GLN A 1 115 ? -0.967 9.326 -1.674 1.00 89.44 115 GLN A N 1
ATOM 880 C CA . GLN A 1 115 ? -1.761 8.865 -0.533 1.00 89.44 115 GLN A CA 1
ATOM 881 C C . GLN A 1 115 ? -1.581 7.359 -0.289 1.00 89.44 115 GLN A C 1
ATOM 883 O O . GLN A 1 115 ? -1.434 6.934 0.854 1.00 89.44 115 GLN A O 1
ATOM 888 N N . ALA A 1 116 ? -1.465 6.548 -1.350 1.00 89.38 116 ALA A N 1
ATOM 889 C CA . ALA A 1 116 ? -1.224 5.109 -1.233 1.00 89.38 116 ALA A CA 1
ATOM 890 C C . ALA A 1 116 ? 0.099 4.811 -0.506 1.00 89.38 116 ALA A C 1
ATOM 892 O O . ALA A 1 116 ? 0.167 3.928 0.351 1.00 89.38 116 ALA A O 1
ATOM 893 N N . GLY A 1 117 ? 1.153 5.571 -0.819 1.00 87.44 117 GLY A N 1
ATOM 894 C CA . GLY A 1 117 ? 2.456 5.456 -0.166 1.00 87.44 117 GLY A CA 1
ATOM 895 C C . GLY A 1 117 ? 2.471 5.969 1.276 1.00 87.44 117 GLY A C 1
ATOM 896 O O . GLY A 1 117 ? 3.229 5.454 2.103 1.00 87.44 117 GLY A O 1
ATOM 897 N N . ALA A 1 118 ? 1.659 6.976 1.604 1.00 89.38 118 ALA A N 1
ATOM 898 C CA . ALA A 1 118 ? 1.468 7.441 2.978 1.00 89.38 118 ALA A CA 1
ATOM 899 C C . ALA A 1 118 ? 0.712 6.396 3.817 1.00 89.38 118 ALA A C 1
ATOM 901 O O . ALA A 1 118 ? 1.273 5.889 4.789 1.00 89.38 118 ALA A O 1
ATOM 902 N N . LEU A 1 119 ? -0.464 5.959 3.355 1.00 90.06 119 LEU A N 1
ATOM 903 C CA . LEU A 1 119 ? -1.281 4.928 4.003 1.00 90.06 119 LEU A CA 1
ATOM 904 C C . LEU A 1 119 ? -0.510 3.627 4.221 1.00 90.06 119 LEU A C 1
ATOM 906 O O . LEU A 1 119 ? -0.504 3.084 5.322 1.00 90.06 119 LEU A O 1
ATOM 910 N N . ALA A 1 120 ? 0.208 3.137 3.206 1.00 90.06 120 ALA A N 1
ATOM 911 C CA . ALA A 1 120 ? 0.985 1.907 3.331 1.00 90.06 120 ALA A CA 1
ATOM 912 C C . ALA A 1 120 ? 2.095 2.009 4.390 1.00 90.06 120 ALA A C 1
ATOM 914 O O . ALA A 1 120 ? 2.398 1.025 5.072 1.00 90.06 120 ALA A O 1
ATOM 915 N N . ARG A 1 121 ? 2.734 3.180 4.526 1.00 90.00 121 ARG A N 1
ATOM 916 C CA . ARG A 1 121 ? 3.769 3.411 5.545 1.00 90.00 121 ARG A CA 1
ATOM 917 C C . ARG A 1 121 ? 3.163 3.472 6.939 1.00 90.00 121 ARG A C 1
ATOM 919 O O . ARG A 1 121 ? 3.695 2.808 7.831 1.00 90.00 121 ARG A O 1
ATOM 926 N N . ASP A 1 122 ? 2.066 4.200 7.096 1.00 90.88 122 ASP A N 1
ATOM 927 C CA . ASP A 1 122 ? 1.398 4.374 8.384 1.00 90.88 122 ASP A CA 1
ATOM 928 C C . ASP A 1 122 ? 0.797 3.057 8.872 1.00 90.88 122 ASP A C 1
ATOM 930 O O . ASP A 1 122 ? 1.115 2.621 9.976 1.00 90.88 122 ASP A O 1
ATOM 934 N N . LEU A 1 123 ? 0.067 2.334 8.016 1.00 90.44 123 LEU A N 1
ATOM 935 C CA . LEU A 1 123 ? -0.479 1.011 8.338 1.00 90.44 123 LEU A CA 1
ATOM 936 C C . LEU A 1 123 ? 0.623 0.016 8.708 1.00 90.44 123 LEU A C 1
ATOM 938 O O . LEU A 1 123 ? 0.485 -0.735 9.669 1.00 90.44 123 LEU A O 1
ATOM 942 N N . ARG A 1 124 ? 1.764 0.027 8.005 1.00 88.88 124 ARG A N 1
ATOM 943 C CA . ARG A 1 124 ? 2.901 -0.838 8.356 1.00 88.88 124 ARG A CA 1
ATOM 944 C C . ARG A 1 124 ? 3.509 -0.477 9.706 1.00 88.88 124 ARG A C 1
ATOM 946 O O . ARG A 1 124 ? 3.930 -1.371 10.439 1.00 88.88 124 ARG A O 1
ATOM 953 N N . ARG A 1 125 ? 3.644 0.819 9.991 1.00 89.19 125 ARG A N 1
ATOM 954 C CA . ARG A 1 125 ? 4.201 1.319 11.250 1.00 89.19 125 ARG A CA 1
ATOM 955 C C . ARG A 1 125 ? 3.281 0.943 12.407 1.00 89.19 125 ARG A C 1
ATOM 957 O O . ARG A 1 125 ? 3.756 0.358 13.375 1.00 89.19 125 ARG A O 1
ATOM 964 N N . LEU A 1 126 ? 1.985 1.202 12.267 1.00 89.25 126 LEU A N 1
ATOM 965 C CA . LEU A 1 126 ? 0.969 0.878 13.265 1.00 89.25 126 LEU A CA 1
ATOM 966 C C . LEU A 1 126 ? 0.845 -0.626 13.481 1.00 89.25 126 LEU A C 1
ATOM 968 O O . LEU A 1 126 ? 0.874 -1.051 14.625 1.00 89.25 126 LEU A O 1
ATOM 972 N N . ASN A 1 127 ? 0.863 -1.441 12.423 1.00 88.06 127 ASN A N 1
ATOM 973 C CA . ASN A 1 127 ? 0.825 -2.904 12.547 1.00 88.06 127 ASN A CA 1
ATOM 974 C C . ASN A 1 127 ? 2.041 -3.491 13.292 1.00 88.06 127 ASN A C 1
ATOM 976 O O . ASN A 1 127 ? 1.992 -4.605 13.798 1.00 88.06 127 ASN A O 1
ATOM 980 N N . ARG A 1 128 ? 3.170 -2.769 13.333 1.00 85.00 128 ARG A N 1
ATOM 981 C CA . ARG A 1 128 ? 4.327 -3.156 14.157 1.00 85.00 128 ARG A CA 1
ATOM 982 C C . ARG A 1 128 ? 4.162 -2.730 15.609 1.00 85.00 128 ARG A C 1
ATOM 984 O O . ARG A 1 128 ? 4.577 -3.468 16.487 1.00 85.00 128 ARG A O 1
ATOM 991 N N . MET A 1 129 ? 3.584 -1.554 15.847 1.00 83.25 129 MET A N 1
ATOM 992 C CA . MET A 1 129 ? 3.320 -1.042 17.199 1.00 83.25 129 MET A CA 1
ATOM 993 C C . MET A 1 129 ? 2.155 -1.777 17.868 1.00 83.25 129 MET A C 1
ATOM 995 O O . MET A 1 129 ? 2.112 -1.898 19.084 1.00 83.25 129 MET A O 1
ATOM 999 N N . SER A 1 130 ? 1.241 -2.329 17.073 1.00 77.75 130 SER A N 1
ATOM 1000 C CA . SER A 1 130 ? 0.118 -3.134 17.533 1.00 77.75 130 SER A CA 1
ATOM 1001 C C . SER A 1 130 ? 0.549 -4.523 18.036 1.00 77.75 130 SER A C 1
ATOM 1003 O O . SER A 1 130 ? -0.300 -5.294 18.473 1.00 77.75 130 SER A O 1
ATOM 1005 N N . TRP A 1 131 ? 1.831 -4.886 17.982 1.00 74.31 131 TRP A N 1
ATOM 1006 C CA . TRP A 1 131 ? 2.334 -6.149 18.523 1.00 74.31 131 TRP A CA 1
ATOM 1007 C C . TRP A 1 131 ? 3.311 -5.902 19.677 1.00 74.31 131 TRP A C 1
ATOM 1009 O O . TRP A 1 131 ? 4.257 -5.136 19.491 1.00 74.31 131 TRP A O 1
ATOM 1019 N N . PRO A 1 132 ? 3.151 -6.581 20.832 1.00 70.62 132 PRO A N 1
ATOM 1020 C CA . PRO A 1 132 ? 2.134 -7.593 21.179 1.00 70.62 132 PRO A CA 1
ATOM 1021 C C . PRO A 1 132 ? 0.742 -7.008 21.508 1.00 70.62 132 PRO A C 1
ATOM 1023 O O . PRO A 1 132 ? 0.609 -5.819 21.788 1.00 70.62 132 PRO A O 1
ATOM 1026 N N . LEU A 1 133 ? -0.304 -7.849 21.466 1.00 64.94 133 LEU A N 1
ATOM 1027 C CA . LEU A 1 133 ? -1.650 -7.447 21.900 1.00 64.94 133 LEU A CA 1
ATOM 1028 C C . LEU A 1 133 ? -1.647 -7.156 23.415 1.00 64.94 133 LEU A C 1
ATOM 1030 O O . LEU A 1 133 ? -1.071 -7.938 24.176 1.00 64.94 133 LEU A O 1
ATOM 1034 N N . PRO A 1 134 ? -2.278 -6.059 23.866 1.00 63.91 134 PRO A N 1
ATOM 1035 C CA . PRO A 1 134 ? -2.342 -5.722 25.278 1.00 63.91 134 PRO A CA 1
ATOM 1036 C C . PRO A 1 134 ? -3.246 -6.714 26.013 1.00 63.91 134 PRO A C 1
ATOM 1038 O O . PRO A 1 134 ? -4.285 -7.128 25.505 1.00 63.91 134 PRO A O 1
ATOM 1041 N N . VAL A 1 135 ? -2.849 -7.075 27.232 1.00 58.75 135 VAL A N 1
ATOM 1042 C CA . VAL A 1 135 ? -3.664 -7.877 28.151 1.00 58.75 135 VAL A CA 1
ATOM 1043 C C . VAL A 1 135 ? -4.242 -6.932 29.204 1.00 58.75 135 VAL A C 1
ATOM 1045 O O . VAL A 1 135 ? -3.474 -6.334 29.960 1.00 58.75 135 VAL A O 1
ATOM 1048 N N . GLY A 1 136 ? -5.570 -6.792 29.233 1.00 68.62 136 GLY A N 1
ATOM 1049 C CA . GLY A 1 136 ? -6.311 -5.904 30.140 1.00 68.62 136 GLY A CA 1
ATOM 1050 C C . GLY A 1 136 ? -6.908 -4.667 29.452 1.00 68.62 136 GLY A C 1
ATOM 1051 O O . GLY A 1 136 ? -6.342 -4.157 28.486 1.00 68.62 136 GLY A O 1
ATOM 1052 N N . VAL A 1 137 ? -8.049 -4.193 29.967 1.00 66.81 137 VAL A N 1
ATOM 1053 C CA . VAL A 1 137 ? -8.865 -3.107 29.380 1.00 66.81 137 VAL A CA 1
ATOM 1054 C C . VAL A 1 137 ? -8.119 -1.768 29.375 1.00 66.81 137 VAL A C 1
ATOM 1056 O O . VAL A 1 137 ? -8.011 -1.136 28.329 1.00 66.81 137 VAL A O 1
ATOM 1059 N N . ASP A 1 138 ? -7.485 -1.390 30.488 1.00 71.56 138 ASP A N 1
ATOM 1060 C CA . ASP A 1 138 ? -6.745 -0.119 30.589 1.00 71.56 138 ASP A CA 1
ATOM 1061 C C . ASP A 1 138 ? -5.572 -0.043 29.600 1.00 71.56 138 ASP A C 1
ATOM 1063 O O . ASP A 1 138 ? -5.261 1.005 29.034 1.00 71.56 138 ASP A O 1
ATOM 1067 N N . ARG A 1 139 ? -4.921 -1.185 29.343 1.00 72.75 139 ARG A N 1
ATOM 1068 C CA . ARG A 1 139 ? -3.829 -1.282 28.365 1.00 72.75 139 ARG A CA 1
ATOM 1069 C C . ARG A 1 139 ? -4.337 -1.285 26.925 1.00 72.75 139 ARG A C 1
ATOM 1071 O O . ARG A 1 139 ? -3.581 -0.904 26.033 1.00 72.75 139 ARG A O 1
ATOM 1078 N N . ALA A 1 140 ? -5.574 -1.722 26.691 1.00 72.69 140 ALA A N 1
ATOM 1079 C CA . ALA A 1 140 ? -6.218 -1.628 25.386 1.00 72.69 140 ALA A CA 1
ATOM 1080 C C . ALA A 1 140 ? -6.540 -0.166 25.050 1.00 72.69 140 ALA A C 1
ATOM 1082 O O . ALA A 1 140 ? -6.095 0.306 24.008 1.00 72.69 140 ALA A O 1
ATOM 1083 N N . LEU A 1 141 ? -7.154 0.576 25.977 1.00 74.00 141 LEU A N 1
ATOM 1084 C CA . LEU A 1 141 ? -7.446 2.007 25.813 1.00 74.00 141 LEU A CA 1
ATOM 1085 C C . LEU A 1 141 ? -6.174 2.837 25.588 1.00 74.00 141 LEU A C 1
ATOM 1087 O O . LEU A 1 141 ? -6.063 3.560 24.600 1.00 74.00 141 LEU A O 1
ATOM 1091 N N . ALA A 1 142 ? -5.151 2.653 26.430 1.00 79.69 142 ALA A N 1
ATOM 1092 C CA . ALA A 1 142 ? -3.877 3.357 26.265 1.00 79.69 142 ALA A CA 1
ATOM 1093 C C . ALA A 1 142 ? -3.199 3.049 24.914 1.00 79.69 142 ALA A C 1
ATOM 1095 O O . ALA A 1 142 ? -2.534 3.905 24.328 1.00 79.69 142 ALA A O 1
ATOM 1096 N N . ARG A 1 143 ? -3.363 1.828 24.390 1.00 81.69 143 ARG A N 1
ATOM 1097 C CA . ARG A 1 143 ? -2.869 1.456 23.058 1.00 81.69 143 ARG A CA 1
ATOM 1098 C C . ARG A 1 143 ? -3.673 2.129 21.955 1.00 81.69 143 ARG A C 1
ATOM 1100 O O . ARG A 1 143 ? -3.077 2.554 20.972 1.00 81.69 143 ARG A O 1
ATOM 1107 N N . GLU A 1 144 ? -4.988 2.214 22.081 1.00 81.44 144 GLU A N 1
ATOM 1108 C CA . GLU A 1 144 ? -5.848 2.865 21.091 1.00 81.44 144 GLU A CA 1
ATOM 1109 C C . GLU A 1 144 ? -5.531 4.359 20.975 1.00 81.44 144 GLU A C 1
ATOM 1111 O O . GLU A 1 144 ? -5.306 4.851 19.866 1.00 81.44 144 GLU A O 1
ATOM 1116 N N . GLU A 1 145 ? -5.361 5.052 22.102 1.00 80.94 145 GLU A N 1
ATOM 1117 C CA . GLU A 1 145 ? -4.888 6.440 22.128 1.00 80.94 145 GLU A CA 1
ATOM 1118 C C . GLU A 1 145 ? -3.506 6.586 21.479 1.00 80.94 145 GLU A C 1
ATOM 1120 O O . GLU A 1 145 ? -3.283 7.484 20.661 1.00 80.94 145 GLU A O 1
ATOM 1125 N N . GLN A 1 146 ? -2.579 5.667 21.772 1.00 83.56 146 GLN A N 1
ATOM 1126 C CA . GLN A 1 146 ? -1.259 5.642 21.136 1.00 83.56 146 GLN A CA 1
ATOM 1127 C C . GLN A 1 146 ? -1.340 5.394 19.626 1.00 83.56 146 GLN A C 1
ATOM 1129 O O . GLN A 1 146 ? -0.579 6.000 18.869 1.00 83.56 146 GLN A O 1
ATOM 1134 N N . LEU A 1 147 ? -2.254 4.537 19.160 1.00 84.56 147 LEU A N 1
ATOM 1135 C CA . LEU A 1 147 ? -2.472 4.294 17.735 1.00 84.56 147 LEU A CA 1
ATOM 1136 C C . LEU A 1 147 ? -3.025 5.546 17.044 1.00 84.56 147 LEU A C 1
ATOM 1138 O O . LEU A 1 147 ? -2.548 5.879 15.960 1.00 84.56 147 LEU A O 1
ATOM 1142 N N . ILE A 1 148 ? -3.956 6.273 17.672 1.00 85.25 148 ILE A N 1
ATOM 1143 C CA . ILE A 1 148 ? -4.467 7.555 17.155 1.00 85.25 148 ILE A CA 1
ATOM 1144 C C . ILE A 1 148 ? -3.352 8.603 17.110 1.00 85.25 148 ILE A C 1
ATOM 1146 O O . ILE A 1 148 ? -3.212 9.304 16.106 1.00 85.25 148 ILE A O 1
ATOM 1150 N N . ALA A 1 149 ? -2.557 8.716 18.176 1.00 85.62 149 ALA A N 1
ATOM 1151 C CA . ALA A 1 149 ? -1.473 9.692 18.269 1.00 85.62 149 ALA A CA 1
ATOM 1152 C C . ALA A 1 149 ? -0.339 9.402 17.274 1.00 85.62 149 ALA A C 1
ATOM 1154 O O . ALA A 1 149 ? 0.307 10.320 16.769 1.00 85.62 149 ALA A O 1
ATOM 1155 N N . ALA A 1 150 ? -0.090 8.124 16.979 1.00 86.50 150 ALA A N 1
ATOM 1156 C CA . ALA A 1 150 ? 0.944 7.701 16.043 1.00 86.50 150 ALA A CA 1
ATOM 1157 C C . ALA A 1 150 ? 0.464 7.606 14.584 1.00 86.50 150 ALA A C 1
ATOM 1159 O O . ALA A 1 150 ? 1.301 7.421 13.689 1.00 86.50 150 ALA A O 1
ATOM 1160 N N . ALA A 1 151 ? -0.845 7.708 14.339 1.00 87.06 151 ALA A N 1
ATOM 1161 C CA . ALA A 1 151 ? -1.418 7.724 13.002 1.00 87.06 151 ALA A CA 1
ATOM 1162 C C . ALA A 1 151 ? -1.045 9.013 12.266 1.00 87.06 151 ALA A C 1
ATOM 1164 O O . ALA A 1 151 ? -1.112 10.112 12.814 1.00 87.06 151 ALA A O 1
ATOM 1165 N N . GLY A 1 152 ? -0.657 8.878 10.999 1.00 87.25 152 GLY A N 1
ATOM 1166 C CA . GLY A 1 152 ? -0.459 10.033 10.138 1.00 87.25 152 GLY A CA 1
ATOM 1167 C C . GLY A 1 152 ? -1.786 10.665 9.703 1.00 87.25 152 GLY A C 1
ATOM 1168 O O . GLY A 1 152 ? -2.858 10.078 9.888 1.00 87.25 152 GLY A O 1
ATOM 1169 N N . PRO A 1 153 ? -1.719 11.853 9.079 1.00 86.75 153 PRO A N 1
ATOM 1170 C CA . PRO A 1 153 ? -2.893 12.650 8.720 1.00 86.75 153 PRO A CA 1
ATOM 1171 C C . PRO A 1 153 ? -3.836 11.944 7.738 1.00 86.75 153 PRO A C 1
ATOM 1173 O O . PRO A 1 153 ? -5.030 12.209 7.753 1.00 86.75 153 PRO A O 1
ATOM 1176 N N . GLU A 1 154 ? -3.321 11.027 6.917 1.00 85.81 154 GLU A N 1
ATOM 1177 C CA . GLU A 1 154 ? -4.123 10.273 5.945 1.00 85.81 154 GLU A CA 1
ATOM 1178 C C . GLU A 1 154 ? -4.934 9.150 6.602 1.00 85.81 154 GLU A C 1
ATOM 1180 O O . GLU A 1 154 ? -5.991 8.784 6.110 1.00 85.81 154 GLU A O 1
ATOM 1185 N N . LEU A 1 155 ? -4.458 8.573 7.711 1.00 87.88 155 LEU A N 1
ATOM 1186 C CA . LEU A 1 155 ? -5.128 7.442 8.363 1.00 87.88 155 LEU A CA 1
ATOM 1187 C C . LEU A 1 155 ? -5.981 7.872 9.564 1.00 87.88 155 LEU A C 1
ATOM 1189 O O . LEU A 1 155 ? -6.958 7.205 9.905 1.00 87.88 155 LEU A O 1
ATOM 1193 N N . GLN A 1 156 ? -5.634 8.992 10.200 1.00 87.56 156 GLN A N 1
ATOM 1194 C CA . GLN A 1 156 ? -6.325 9.519 11.377 1.00 87.56 156 GLN A CA 1
ATOM 1195 C C . GLN A 1 156 ? -7.850 9.704 11.190 1.00 87.56 156 GLN A C 1
ATOM 1197 O O . GLN A 1 156 ? -8.586 9.314 12.105 1.00 87.56 156 GLN A O 1
ATOM 1202 N N . PRO A 1 157 ? -8.358 10.210 10.042 1.00 86.81 157 PRO A N 1
ATOM 1203 C CA . PRO A 1 157 ? -9.797 10.363 9.806 1.00 86.81 157 PRO A CA 1
ATOM 1204 C C . PRO A 1 157 ? -10.555 9.035 9.791 1.00 86.81 157 PRO A C 1
ATOM 1206 O O . PRO A 1 157 ? -11.733 9.002 10.127 1.00 86.81 157 PRO A O 1
ATOM 1209 N N . TYR A 1 158 ? -9.884 7.937 9.436 1.00 87.38 158 TYR A N 1
ATOM 1210 C CA . TYR A 1 158 ? -10.486 6.605 9.359 1.00 87.38 158 TYR A CA 1
ATOM 1211 C C . TYR A 1 158 ? -10.336 5.815 10.661 1.00 87.38 158 TYR A C 1
ATOM 1213 O O . TYR A 1 158 ? -11.169 4.960 10.950 1.00 87.38 158 TYR A O 1
ATOM 1221 N N . LEU A 1 159 ? -9.304 6.107 11.459 1.00 85.31 159 LEU A N 1
ATOM 1222 C CA . LEU A 1 159 ? -9.063 5.465 12.754 1.00 85.31 159 LEU A CA 1
ATOM 1223 C C . LEU A 1 159 ? -10.012 5.955 13.849 1.00 85.31 159 LEU A C 1
ATOM 1225 O O . LEU A 1 159 ? -10.574 5.131 14.567 1.00 85.31 159 LEU A O 1
ATOM 1229 N N . ARG A 1 160 ? -10.223 7.276 13.963 1.00 83.19 160 ARG A N 1
ATOM 1230 C CA . ARG A 1 160 ? -11.094 7.846 15.008 1.00 83.19 160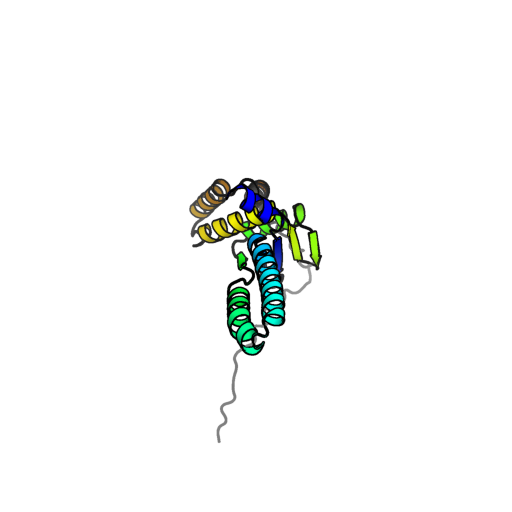 ARG A CA 1
ATOM 1231 C C . ARG A 1 160 ? -12.500 7.230 15.006 1.00 83.19 160 ARG A C 1
ATOM 1233 O O . ARG A 1 160 ? -12.902 6.748 16.057 1.00 83.19 160 ARG A O 1
ATOM 1240 N N . PRO A 1 161 ? -13.212 7.142 13.864 1.00 80.12 161 PRO A N 1
ATOM 1241 C CA . PRO A 1 161 ? -14.571 6.609 13.836 1.00 80.12 161 PRO A CA 1
ATOM 1242 C C . PRO A 1 161 ? -14.651 5.094 14.029 1.00 80.12 161 PRO A C 1
ATOM 1244 O O . PRO A 1 161 ? -15.747 4.563 14.160 1.00 80.12 161 PRO A O 1
ATOM 1247 N N . VAL A 1 162 ? -13.534 4.367 13.928 1.00 79.12 162 VAL A N 1
ATOM 1248 C CA . VAL A 1 162 ? -13.496 2.932 14.246 1.00 79.12 162 VAL A CA 1
ATOM 1249 C C . VAL A 1 162 ? -13.394 2.760 15.755 1.00 79.12 162 VAL A C 1
ATOM 1251 O O . VAL A 1 162 ? -14.155 1.994 16.326 1.00 79.12 162 VAL A O 1
ATOM 1254 N N . LEU A 1 163 ? -12.521 3.528 16.402 1.00 73.75 163 LEU A N 1
ATOM 1255 C CA . LEU A 1 163 ? -12.297 3.450 17.845 1.00 73.75 163 LEU A CA 1
ATOM 1256 C C . LEU A 1 163 ? -13.495 3.975 18.647 1.00 73.75 163 LEU A C 1
ATOM 1258 O O . LEU A 1 163 ? -13.973 3.296 19.547 1.00 73.75 163 LEU A O 1
ATOM 1262 N N . THR A 1 164 ? -14.093 5.093 18.232 1.00 69.56 164 THR A N 1
ATOM 1263 C CA . THR A 1 164 ? -15.311 5.617 18.879 1.00 69.56 164 THR A CA 1
ATOM 1264 C C . THR A 1 164 ? -16.538 4.732 18.638 1.00 69.56 164 THR A C 1
ATOM 1266 O O . THR A 1 164 ? -17.493 4.773 19.403 1.00 69.56 164 THR A O 1
ATOM 1269 N N . ALA A 1 165 ? -16.553 3.938 17.559 1.00 64.50 165 ALA A N 1
ATOM 1270 C CA . ALA A 1 165 ? -17.638 2.989 17.302 1.00 64.50 165 ALA A CA 1
ATOM 1271 C C . ALA A 1 165 ? -17.543 1.736 18.188 1.00 64.50 165 ALA A C 1
ATOM 1273 O O . ALA A 1 165 ? -18.565 1.103 18.438 1.00 64.50 165 ALA A O 1
ATOM 1274 N N . VAL A 1 166 ? -16.345 1.397 18.678 1.00 57.47 166 VAL A N 1
ATOM 1275 C CA . VAL A 1 166 ? -16.149 0.325 19.665 1.00 57.47 166 VAL A CA 1
ATOM 1276 C C . VAL A 1 166 ? -16.652 0.764 21.045 1.00 57.47 166 VAL A C 1
ATOM 1278 O O . VAL A 1 166 ? -17.253 -0.044 21.744 1.00 57.47 166 VAL A O 1
ATOM 1281 N N . GLU A 1 167 ? -16.522 2.048 21.397 1.00 49.62 167 GLU A N 1
ATOM 1282 C CA . GLU A 1 167 ? -17.074 2.615 22.644 1.00 49.62 167 GLU A CA 1
ATOM 1283 C C . GLU A 1 167 ? -18.615 2.668 22.670 1.00 49.62 167 GLU A C 1
ATOM 1285 O O . GLU A 1 167 ? -19.211 2.691 23.743 1.00 49.62 167 GLU A O 1
ATOM 1290 N N . GLY A 1 168 ? -19.272 2.659 21.503 1.00 44.88 168 GLY A N 1
ATOM 1291 C CA . GLY A 1 168 ? -20.737 2.672 21.373 1.00 44.88 168 GLY A CA 1
ATOM 1292 C C . GLY A 1 168 ? -21.385 1.298 21.173 1.00 44.88 168 GLY A C 1
ATOM 1293 O O . GLY A 1 168 ? -22.607 1.220 21.053 1.00 44.88 168 GLY A O 1
ATOM 1294 N N . TYR A 1 169 ? -20.597 0.222 21.106 1.00 41.88 169 TYR A N 1
ATOM 1295 C CA . TYR A 1 169 ? -21.116 -1.138 20.976 1.00 41.88 169 TYR A CA 1
ATOM 1296 C C . TYR A 1 169 ? -21.449 -1.692 22.370 1.00 41.88 169 TYR A C 1
ATOM 1298 O O . TYR A 1 169 ? -20.744 -2.535 22.923 1.00 41.88 169 TYR A O 1
ATOM 1306 N N . GLU A 1 170 ? -22.594 -1.273 22.920 1.00 35.72 170 GLU A N 1
ATOM 1307 C CA . GLU A 1 170 ? -23.434 -2.273 23.584 1.00 35.72 170 GLU A CA 1
ATOM 1308 C C . GLU A 1 170 ? -23.591 -3.386 22.537 1.00 35.72 170 GLU A C 1
ATOM 1310 O O . GLU A 1 170 ? -23.940 -3.063 21.393 1.00 35.72 170 GLU A O 1
ATOM 1315 N N . PRO A 1 171 ? -23.217 -4.651 22.819 1.00 38.72 171 PRO A N 1
ATOM 1316 C CA . PRO A 1 171 ? -23.405 -5.712 21.845 1.00 38.72 171 PRO A CA 1
ATOM 1317 C C . PRO A 1 171 ? -24.850 -5.591 21.396 1.00 38.72 171 PRO A C 1
ATOM 1319 O O . PRO A 1 171 ? -25.743 -5.652 22.241 1.00 38.72 171 PRO A O 1
ATOM 1322 N N . GLN A 1 172 ? -25.088 -5.347 20.101 1.00 38.31 172 GLN A N 1
ATOM 1323 C CA . GLN A 1 172 ? -26.412 -5.588 19.564 1.00 38.31 172 GLN A CA 1
ATOM 1324 C C . GLN A 1 172 ? -26.668 -7.041 19.923 1.00 38.31 172 GLN A C 1
ATOM 1326 O O . GLN A 1 172 ? -26.109 -7.957 19.317 1.00 38.31 172 GLN A O 1
ATOM 1331 N N . VAL A 1 173 ? -27.454 -7.232 20.981 1.00 42.12 173 VAL A N 1
ATOM 1332 C CA . VAL A 1 173 ? -28.251 -8.413 21.180 1.00 42.12 173 VAL A CA 1
ATOM 1333 C C . VAL A 1 173 ? -29.039 -8.418 19.891 1.00 42.12 173 VAL A C 1
ATOM 1335 O O . VAL A 1 173 ? -30.034 -7.709 19.758 1.00 42.12 173 VAL A O 1
ATOM 1338 N N . VAL A 1 174 ? -28.508 -9.119 18.879 1.00 42.22 174 VAL A N 1
ATOM 1339 C CA . VAL A 1 174 ? -29.327 -9.690 17.823 1.00 42.22 174 VAL A CA 1
ATOM 1340 C C . VAL A 1 174 ? -30.502 -10.198 18.622 1.00 42.22 174 VAL A C 1
ATOM 1342 O O . VAL A 1 174 ? -30.233 -10.999 19.527 1.00 42.22 174 VAL A O 1
ATOM 1345 N N . PRO A 1 175 ? -31.719 -9.639 18.463 1.00 37.47 175 PRO A N 1
ATOM 1346 C CA . PRO A 1 175 ? -32.850 -10.170 19.180 1.00 37.47 175 PRO A CA 1
ATOM 1347 C C . PRO A 1 175 ? -32.781 -11.637 18.829 1.00 37.47 175 PRO A C 1
ATOM 1349 O O . PRO A 1 175 ? -32.900 -12.001 17.657 1.00 37.47 175 PRO A O 1
ATOM 1352 N N . SER A 1 176 ? -32.406 -12.451 19.820 1.00 41.69 176 SER A N 1
ATOM 1353 C CA . SER A 1 176 ? -32.577 -13.873 19.727 1.00 41.69 176 SER A CA 1
ATOM 1354 C C . SER A 1 176 ? -34.053 -13.899 19.447 1.00 41.69 176 SER A C 1
ATOM 1356 O O . SER A 1 176 ? -34.839 -13.515 20.316 1.00 41.69 176 SER A O 1
ATOM 1358 N N . GLN A 1 177 ? -34.425 -14.168 18.195 1.00 44.59 177 GLN A N 1
ATOM 1359 C CA . GLN A 1 177 ? -35.752 -14.654 17.934 1.00 44.59 177 GLN A CA 1
ATOM 1360 C C . GLN A 1 177 ? -35.819 -15.800 18.922 1.00 44.59 177 GLN A C 1
ATOM 1362 O O . GLN A 1 177 ? -35.040 -16.752 18.823 1.00 44.59 177 GLN A O 1
ATOM 1367 N N . ALA A 1 178 ? -36.545 -15.581 20.020 1.00 47.44 178 ALA A N 1
ATOM 1368 C CA . ALA A 1 178 ? -36.859 -16.665 20.908 1.00 47.44 178 ALA A CA 1
ATOM 1369 C C . ALA A 1 178 ? -37.431 -17.701 19.941 1.00 47.44 178 ALA A C 1
ATOM 1371 O O . ALA A 1 178 ? -38.319 -17.318 19.167 1.00 47.44 178 ALA A O 1
ATOM 1372 N N . PRO A 1 179 ? -36.839 -18.905 19.846 1.00 49.31 179 PRO A N 1
ATOM 1373 C CA . PRO A 1 179 ? -37.429 -19.942 19.018 1.00 49.31 179 PRO A CA 1
ATOM 1374 C C . PRO A 1 179 ? -38.910 -19.963 19.380 1.00 49.31 179 PRO A C 1
ATOM 1376 O O . PRO A 1 179 ? -39.236 -19.919 20.574 1.00 49.31 179 PRO A O 1
ATOM 1379 N N . GLU A 1 180 ? -39.781 -19.861 18.370 1.00 58.94 180 GLU A N 1
ATOM 1380 C CA . GLU A 1 180 ? -41.223 -19.836 18.602 1.00 58.94 180 GLU A CA 1
ATOM 1381 C C . GLU A 1 180 ? -41.559 -20.977 19.566 1.00 58.94 180 GLU A C 1
ATOM 1383 O O . GLU A 1 180 ? -40.980 -22.062 19.458 1.00 58.94 180 GLU A O 1
ATOM 1388 N N . GLU A 1 181 ? -42.412 -20.706 20.559 1.00 48.44 181 GLU A N 1
ATOM 1389 C CA . GLU A 1 181 ? -42.830 -21.675 21.577 1.00 48.44 181 GLU A CA 1
ATOM 1390 C C . GLU A 1 181 ? -43.197 -23.013 20.905 1.00 48.44 181 GLU A C 1
ATOM 1392 O O . GLU A 1 181 ? -44.279 -23.164 20.343 1.00 48.44 181 GLU A O 1
ATOM 1397 N N . GLY A 1 182 ? -42.263 -23.973 20.912 1.00 55.66 182 GLY A N 1
ATOM 1398 C CA . GLY A 1 182 ? -42.404 -25.248 20.200 1.00 55.66 182 GLY A CA 1
ATOM 1399 C C . GLY A 1 182 ? -41.174 -25.729 19.419 1.00 55.66 182 GLY A C 1
ATOM 1400 O O . GLY A 1 182 ? -41.080 -26.931 19.163 1.00 55.66 182 GLY A O 1
ATOM 1401 N N . GLU A 1 183 ? -40.206 -24.870 19.079 1.00 52.16 183 GLU A N 1
ATOM 1402 C CA . GLU A 1 183 ? -38.974 -25.319 18.412 1.00 52.16 183 GLU A CA 1
ATOM 1403 C C . GLU A 1 183 ? -37.974 -25.922 19.412 1.00 52.16 183 GLU A C 1
ATOM 1405 O O . GLU A 1 183 ? -37.354 -25.251 20.240 1.00 52.16 183 GLU A O 1
ATOM 1410 N N . LEU A 1 184 ? -37.846 -27.249 19.332 1.00 55.31 184 LEU A N 1
ATOM 1411 C CA . LEU A 1 184 ? -36.874 -28.064 20.051 1.00 55.31 184 LEU A CA 1
ATOM 1412 C C . LEU A 1 184 ? -35.459 -27.521 19.819 1.00 55.31 184 LEU A C 1
ATOM 1414 O O . LEU A 1 184 ? -34.970 -27.501 18.690 1.00 55.31 184 LEU A O 1
ATOM 1418 N N . TRP A 1 185 ? -34.790 -27.129 20.905 1.00 55.88 185 TRP A N 1
ATOM 1419 C CA . TRP A 1 185 ? -33.364 -26.809 20.894 1.00 55.88 185 TRP A CA 1
ATOM 1420 C C . TRP A 1 185 ? -32.590 -27.899 20.140 1.00 55.88 185 TRP A C 1
ATOM 1422 O O . TRP A 1 185 ? -32.831 -29.084 20.404 1.00 55.88 185 TRP A O 1
ATOM 1432 N N . PRO A 1 186 ? -31.650 -27.549 19.241 1.00 56.00 186 PRO A N 1
ATOM 1433 C CA . PRO A 1 186 ? -30.799 -28.548 18.621 1.00 56.00 186 PRO A CA 1
ATOM 1434 C C . PRO A 1 186 ? -29.993 -29.216 19.733 1.00 56.00 186 PRO A C 1
ATOM 1436 O O . PRO A 1 186 ? -29.094 -28.618 20.327 1.00 56.00 186 PRO A O 1
ATOM 1439 N N . LEU A 1 187 ? -30.365 -30.456 20.053 1.00 54.06 187 LEU A N 1
ATOM 1440 C CA . LEU A 1 187 ? -29.598 -31.310 20.940 1.00 54.06 187 LEU A CA 1
ATOM 1441 C C . LEU A 1 187 ? -28.192 -31.381 20.352 1.00 54.06 187 LEU A C 1
ATOM 1443 O O . LEU A 1 187 ? -28.005 -31.797 19.209 1.00 54.06 187 LEU A O 1
ATOM 1447 N N . LEU A 1 188 ? -27.208 -30.925 21.125 1.00 50.47 188 LEU A N 1
ATOM 1448 C CA . LEU A 1 188 ? -25.811 -31.230 20.870 1.00 50.47 188 LEU A CA 1
ATOM 1449 C C . LEU A 1 188 ? -25.716 -32.751 20.765 1.00 50.47 188 LEU A C 1
ATOM 1451 O O . LEU A 1 188 ? -25.792 -33.445 21.783 1.00 50.47 188 LEU A O 1
ATOM 1455 N N . ASP A 1 189 ? -25.601 -33.241 19.531 1.00 51.78 189 ASP A N 1
ATOM 1456 C CA . ASP A 1 189 ? -25.353 -34.636 19.200 1.00 51.78 189 ASP A CA 1
ATOM 1457 C C . ASP A 1 189 ? -24.039 -35.028 19.880 1.00 51.78 189 ASP A C 1
ATOM 1459 O O . ASP A 1 189 ? -22.928 -34.862 19.373 1.00 51.78 189 ASP A O 1
ATOM 1463 N N . SER A 1 190 ? -24.169 -35.501 21.111 1.00 56.31 190 SER A N 1
ATOM 1464 C CA . SER A 1 190 ? -23.100 -36.058 21.913 1.00 56.31 190 SER A CA 1
ATOM 1465 C C . SER A 1 190 ? -22.898 -37.467 21.389 1.00 56.31 190 SER A C 1
ATOM 1467 O O . SER A 1 190 ? -23.338 -38.445 21.981 1.00 56.31 190 SER A O 1
ATOM 1469 N N . ARG A 1 191 ? -22.277 -37.573 20.209 1.00 43.84 191 ARG A N 1
ATOM 1470 C CA . ARG A 1 191 ? -21.940 -38.869 19.626 1.00 43.84 191 ARG A CA 1
ATOM 1471 C C . ARG A 1 191 ? -20.975 -39.584 20.584 1.00 43.84 191 ARG A C 1
ATOM 1473 O O . ARG A 1 191 ? -19.868 -39.081 20.796 1.00 43.84 191 ARG A O 1
ATOM 1480 N N . PRO A 1 192 ? -21.367 -40.722 21.182 1.00 52.12 192 PRO A N 1
ATOM 1481 C CA . PRO A 1 192 ? -20.553 -41.383 22.183 1.00 52.12 192 PRO A CA 1
ATOM 1482 C C . PRO A 1 192 ? -19.445 -42.220 21.535 1.00 52.12 192 PRO A C 1
ATOM 1484 O O . PRO A 1 192 ? -19.556 -42.679 20.399 1.00 52.12 192 PRO A O 1
ATOM 1487 N N . ALA A 1 193 ? -18.373 -42.357 22.315 1.00 51.09 193 ALA A N 1
ATOM 1488 C CA . ALA A 1 193 ? -17.296 -43.340 22.297 1.00 51.09 193 ALA A CA 1
ATOM 1489 C C . ALA A 1 193 ? -17.173 -44.275 21.076 1.00 51.09 193 ALA A C 1
ATOM 1491 O O . ALA A 1 193 ? -18.009 -45.126 20.787 1.00 51.09 193 ALA A O 1
ATOM 1492 N N . ASN A 1 194 ? -16.007 -44.171 20.443 1.00 53.19 194 ASN A N 1
ATOM 1493 C CA . ASN A 1 194 ? -15.417 -45.139 19.531 1.00 53.19 194 ASN A CA 1
ATOM 1494 C C . ASN A 1 194 ? -15.188 -46.485 20.249 1.00 53.19 194 ASN A C 1
ATOM 1496 O O . ASN A 1 194 ? -14.085 -46.753 20.725 1.00 53.19 194 ASN A O 1
ATOM 1500 N N . ASP A 1 195 ? -16.226 -47.313 20.347 1.00 50.69 195 ASP A N 1
ATOM 1501 C CA . ASP A 1 195 ? -16.125 -48.679 20.855 1.00 50.69 195 ASP A CA 1
ATOM 1502 C C . ASP A 1 195 ? -15.745 -49.609 19.693 1.00 50.69 195 ASP A C 1
ATOM 1504 O O . ASP A 1 195 ? -16.563 -49.998 18.856 1.00 50.69 195 ASP A O 1
ATOM 1508 N N . LYS A 1 196 ? -14.449 -49.920 19.582 1.00 59.38 196 LYS A N 1
ATOM 1509 C CA . LYS A 1 196 ? -13.967 -50.951 18.656 1.00 59.38 196 LYS A CA 1
ATOM 1510 C C . LYS A 1 196 ? -14.228 -52.326 19.277 1.00 59.38 196 LYS A C 1
ATOM 1512 O O . LYS A 1 196 ? -13.742 -52.573 20.381 1.00 59.38 196 LYS A O 1
ATOM 1517 N N . PRO A 1 197 ? -14.872 -53.270 18.571 1.00 55.94 197 PRO A N 1
ATOM 1518 C CA . PRO A 1 197 ? -14.989 -54.631 19.066 1.00 55.94 197 PRO A CA 1
ATOM 1519 C C . PRO A 1 197 ? -13.604 -55.288 19.105 1.00 55.94 197 PRO A C 1
ATOM 1521 O O . PRO A 1 197 ? -12.925 -55.442 18.085 1.00 55.94 197 PRO A O 1
ATOM 1524 N N . ARG A 1 198 ? -13.190 -55.683 20.312 1.00 54.94 198 ARG A N 1
ATOM 1525 C CA . ARG A 1 198 ? -12.069 -56.592 20.566 1.00 54.94 198 ARG A CA 1
ATOM 1526 C C . ARG A 1 198 ? -12.377 -57.909 19.843 1.00 54.94 198 ARG A C 1
ATOM 1528 O O . ARG A 1 198 ? -13.227 -58.674 20.289 1.00 54.94 198 ARG A O 1
ATOM 1535 N N . ARG A 1 199 ? -11.714 -58.173 18.712 1.00 60.81 199 ARG A N 1
ATOM 1536 C CA . ARG A 1 199 ? -11.710 -59.511 18.109 1.00 60.81 199 ARG A CA 1
ATOM 1537 C C . ARG A 1 199 ? -10.950 -60.444 19.049 1.00 60.81 199 ARG A C 1
ATOM 1539 O O . ARG A 1 199 ? -9.757 -60.257 19.265 1.00 60.81 199 ARG A O 1
ATOM 1546 N N . GLN A 1 200 ? -11.662 -61.407 19.623 1.00 55.94 200 GLN A N 1
ATOM 1547 C CA . GLN A 1 200 ? -11.073 -62.653 20.090 1.00 55.94 200 GLN A CA 1
ATOM 1548 C C . GLN A 1 200 ? -10.978 -63.589 18.883 1.00 55.94 200 GLN A C 1
ATOM 1550 O O . GLN A 1 200 ? -12.004 -63.940 18.300 1.00 55.94 200 GLN A O 1
ATOM 1555 N N . SER A 1 201 ? -9.752 -63.938 18.507 1.00 59.50 201 SER A N 1
ATOM 1556 C CA . SER A 1 201 ? -9.382 -65.151 17.770 1.00 59.50 201 SER A CA 1
ATOM 1557 C C . SER A 1 201 ? -7.875 -65.312 17.864 1.00 59.50 201 SER A C 1
ATOM 1559 O O . SER A 1 201 ? -7.195 -64.367 17.397 1.00 59.50 201 SER A O 1
#